Protein AF-0000000082253566 (afdb_homodimer)

Solvent-accessible surface area (backbone atoms only — not comparable to full-atom values): 13498 Å² total; per-residue (Å²): 119,92,60,68,83,44,75,91,50,53,71,40,55,53,52,18,52,54,47,48,27,50,37,39,49,51,15,46,35,42,50,44,59,52,21,56,75,76,33,52,68,61,26,49,54,52,49,58,48,54,74,78,43,64,52,80,48,28,66,61,36,39,54,55,36,37,68,71,40,75,68,37,26,52,50,31,52,50,30,50,51,43,22,44,47,35,65,74,71,52,55,54,62,68,56,20,52,52,46,32,53,48,47,47,52,52,48,51,51,49,53,51,49,54,49,49,58,61,51,51,60,48,54,59,55,67,76,98,118,94,60,69,84,44,75,94,48,52,72,40,53,53,53,19,52,53,48,50,27,49,36,40,47,52,16,47,35,42,51,44,59,53,20,56,74,77,32,53,69,61,27,50,54,52,51,57,48,52,72,78,43,65,51,80,48,30,65,60,36,39,54,55,36,38,67,71,40,73,69,37,27,53,51,32,51,49,30,52,51,43,23,45,47,36,64,73,71,50,55,52,64,68,57,19,51,52,47,32,54,49,48,47,52,52,49,50,50,48,54,51,48,53,50,48,58,62,50,49,59,49,54,59,56,64,78,98

Sequence (256 aa):
MYVPGFGEASPEAKAAKHLHDFFTYVAVRIVSAQLESYNPEAYMELREFLDTNSVSDGDKFCATLMRRSSRHMNLALRILEVRSAYCKNDFEWDNMKRLAFKNVDDSNTRLMREYVLETSHVETDSDKMYVPGFGEASPEAKAAKHLHDFFTYVAVRIVSAQLESYNPEAYMELREFLDTNSVSDGDKFCATLMRRSSRHMNLALRILEVRSAYCKNDFEWDNMKRLAFKNVDDSNTRLMREYVLETSHVETDSDK

Nearest PDB structures (foldseek):
  4gr2-assembly1_B  TM=9.876E-01  e=5.925E-15  Arabidopsis thaliana
  4gr2-assembly1_A  TM=9.943E-01  e=2.728E-14  Arabidopsis thaliana
  2z44-assembly1_A-2  TM=8.964E-01  e=2.724E-04  unclassified
  2pem-assembly1_B  TM=8.797E-01  e=3.445E-04  Picosynechococcus sp. PCC 7002
  2pej-assembly2_C  TM=9.183E-01  e=4.901E-04  Picosynechococcus sp. PCC 7002

Foldseek 3Di:
DDDPPPPPDDPVRVVVVQVLLVLLVVLLVVLLVVCVPVPVPLNVVSVVLCVVDPSSPVVVSLVVQLPPDVSSVVVSVSSVVSSVCCVPPPDDPVVVVVVVVVVVVVVVVVVVVVVCVVVVVVVVVVVD/DDDPPPPPDDPVRVVVVQVLLVLLVVLLVVLLVVCVPVPVPLNVVSVVLCVVDPSSPVVVSLVVQLPPDVSSVVVSVSSVVSSVCCVPPPDDPVVVVVVVVVVVVVVVVVVVVVVCVVVVVVVVVVVD

Secondary structure (DSSP, 8-state):
---TT-TTS-HHHHHHHHHHHHHHHHHHHHHHHHHHHH-HHHHHHHHHHHHHS-SSSHHHHHHHHHHH-HHHHHHHHHHHHHHHHIIIIIS-HHHHHHHHHHHHHHHHHHHHHHHHHHHHHHHHHHT-/---TT-TTS-HHHHHHHHHHHHHHHHHHHHHHHHHHHH-HHHHHHHHHHHHHS-SSSHHHHHHHHHHH-HHHHHHHHHHHHHHHHIIIIIS-HHHHHHHHHHHHHHHHHHHHHHHHHHHHHHHHHH--

Structure (mmCIF, N/CA/C/O backbone):
data_AF-0000000082253566-model_v1
#
loop_
_entity.id
_entity.type
_entity.pdbx_description
1 polymer 'Chaperonin-like RbcX'
#
loop_
_atom_site.group_PDB
_atom_site.id
_atom_site.type_symbol
_atom_site.label_atom_id
_atom_site.label_alt_id
_atom_site.label_comp_id
_atom_site.label_asym_id
_atom_site.label_entity_id
_atom_site.label_seq_id
_atom_site.pdbx_PDB_ins_code
_atom_site.Cartn_x
_atom_site.Cartn_y
_atom_site.Cartn_z
_atom_site.occupancy
_atom_site.B_iso_or_equiv
_atom_site.auth_seq_id
_atom_site.auth_comp_id
_atom_site.auth_asym_id
_atom_site.auth_atom_id
_atom_site.pdbx_PDB_model_num
ATOM 1 N N . MET A 1 1 ? 13.242 -13.727 4.891 1 45.88 1 MET A N 1
ATOM 2 C CA . MET A 1 1 ? 13.7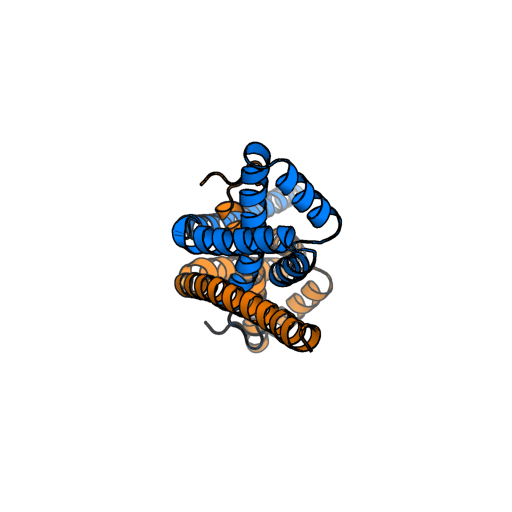66 -14.18 3.607 1 45.88 1 MET A CA 1
ATOM 3 C C . MET A 1 1 ? 14.195 -12.992 2.746 1 45.88 1 MET A C 1
ATOM 5 O O . MET A 1 1 ? 13.547 -11.945 2.758 1 45.88 1 MET A O 1
ATOM 9 N N . TYR A 1 2 ? 15.469 -13.039 2.354 1 52.5 2 TYR A N 1
ATOM 10 C CA . TYR A 1 2 ? 15.984 -12.039 1.419 1 52.5 2 TYR A CA 1
ATOM 11 C C . TYR A 1 2 ? 15.211 -12.078 0.106 1 52.5 2 TYR A C 1
ATOM 13 O O . TYR A 1 2 ? 14.992 -13.148 -0.466 1 52.5 2 TYR A O 1
ATOM 21 N N . VAL A 1 3 ? 14.453 -11.031 -0.34 1 62.59 3 VAL A N 1
ATOM 22 C CA . VAL A 1 3 ? 13.781 -10.953 -1.631 1 62.59 3 VAL A CA 1
ATOM 23 C C . VAL A 1 3 ? 14.633 -10.148 -2.613 1 62.59 3 VAL A C 1
ATOM 25 O O . VAL A 1 3 ? 14.93 -8.977 -2.375 1 62.59 3 VAL A O 1
ATOM 28 N N . PRO A 1 4 ? 15.18 -10.867 -3.668 1 59.5 4 PRO A N 1
ATOM 29 C CA . PRO A 1 4 ? 15.977 -10.133 -4.656 1 59.5 4 PRO A CA 1
ATOM 30 C C . PRO A 1 4 ? 15.195 -9 -5.32 1 59.5 4 PRO A C 1
ATOM 32 O O . PRO A 1 4 ? 13.992 -9.141 -5.578 1 59.5 4 PRO A O 1
ATOM 35 N N . GLY A 1 5 ? 15.867 -7.844 -5.703 1 56.78 5 GLY A N 1
ATOM 36 C CA . GLY A 1 5 ? 15.289 -6.781 -6.508 1 56.78 5 GLY A CA 1
ATOM 37 C C . GLY A 1 5 ? 14.773 -5.621 -5.68 1 56.78 5 GLY A C 1
ATOM 38 O O . GLY A 1 5 ? 14.242 -4.648 -6.223 1 56.78 5 GLY A O 1
ATOM 39 N N . PHE A 1 6 ? 14.562 -5.859 -4.48 1 66.19 6 PHE A N 1
ATOM 40 C CA . PHE A 1 6 ? 14.07 -4.727 -3.705 1 66.19 6 PHE A CA 1
ATOM 41 C C . PHE A 1 6 ? 15.203 -3.758 -3.383 1 66.19 6 PHE A C 1
ATOM 43 O O . PHE A 1 6 ? 15.023 -2.824 -2.598 1 66.19 6 PHE A O 1
ATOM 50 N N . GLY A 1 7 ? 16.125 -3.799 -4.371 1 60.81 7 GLY A N 1
ATOM 51 C CA . GLY A 1 7 ? 17.219 -2.883 -4.125 1 60.81 7 GLY A CA 1
ATOM 52 C C . GLY A 1 7 ? 17.688 -2.877 -2.678 1 60.81 7 GLY A C 1
ATOM 53 O O . GLY A 1 7 ? 17.766 -3.93 -2.043 1 60.81 7 GLY A O 1
ATOM 54 N N . GLU A 1 8 ? 17.797 -1.547 -2.139 1 70.44 8 GLU A N 1
ATOM 55 C CA . GLU A 1 8 ? 18.328 -1.361 -0.792 1 70.44 8 GLU A CA 1
ATOM 56 C C . GLU A 1 8 ? 17.219 -1.453 0.257 1 70.44 8 GLU A C 1
ATOM 58 O O . GLU A 1 8 ? 17.484 -1.788 1.414 1 70.44 8 GLU A O 1
ATOM 63 N N . ALA A 1 9 ? 15.898 -1.376 -0.079 1 86.06 9 ALA A N 1
ATOM 64 C CA . ALA A 1 9 ? 14.867 -1.357 0.955 1 86.06 9 ALA A CA 1
ATOM 65 C C . ALA A 1 9 ? 14.172 -2.709 1.054 1 86.06 9 ALA A C 1
ATOM 67 O O . ALA A 1 9 ? 13.914 -3.359 0.038 1 86.06 9 ALA A O 1
ATOM 68 N N . SER A 1 10 ? 13.992 -3.145 2.316 1 94.38 10 SER A N 1
ATOM 69 C CA . SER A 1 10 ? 13.258 -4.383 2.559 1 94.38 10 SER A CA 1
ATOM 70 C C . SER A 1 10 ? 11.82 -4.281 2.072 1 94.38 10 SER A C 1
ATOM 72 O O . SER A 1 10 ? 11.297 -3.178 1.894 1 94.38 10 SER A O 1
ATOM 74 N N . PRO A 1 11 ? 11.141 -5.43 1.765 1 96.44 11 PRO A N 1
ATOM 75 C CA . PRO A 1 11 ? 9.719 -5.387 1.42 1 96.44 11 PRO A CA 1
ATOM 76 C C . PRO A 1 11 ? 8.875 -4.676 2.477 1 96.44 11 PRO A C 1
ATOM 78 O O . PRO A 1 11 ? 7.945 -3.939 2.137 1 96.44 11 PRO A O 1
ATOM 81 N N . GLU A 1 12 ? 9.211 -4.836 3.729 1 97.88 12 GLU A N 1
ATOM 82 C CA . GLU A 1 12 ? 8.484 -4.172 4.812 1 97.88 12 GLU A CA 1
ATOM 83 C C . GLU A 1 12 ? 8.609 -2.654 4.703 1 97.88 12 GLU A C 1
ATOM 85 O O . GLU A 1 12 ? 7.629 -1.933 4.898 1 97.88 12 GLU A O 1
ATOM 90 N N . ALA A 1 13 ? 9.812 -2.221 4.395 1 97.12 13 ALA A N 1
ATOM 91 C CA . ALA A 1 13 ? 10.047 -0.785 4.254 1 97.12 13 ALA A CA 1
ATOM 92 C C . ALA A 1 13 ? 9.266 -0.214 3.074 1 97.12 13 ALA A C 1
ATOM 94 O O . ALA A 1 13 ? 8.703 0.88 3.164 1 97.12 13 ALA A O 1
ATOM 95 N N . LYS A 1 14 ? 9.25 -0.941 1.998 1 96.25 14 LYS A N 1
ATOM 96 C CA . LYS A 1 14 ? 8.492 -0.51 0.823 1 96.25 14 LYS A CA 1
ATOM 97 C C . LYS A 1 14 ? 7 -0.445 1.119 1 96.25 14 LYS A C 1
ATOM 99 O O . LYS A 1 14 ? 6.328 0.516 0.738 1 96.25 14 LYS A O 1
ATOM 104 N N . ALA A 1 15 ? 6.473 -1.481 1.758 1 97.81 15 ALA A N 1
ATOM 105 C CA . ALA A 1 15 ? 5.062 -1.504 2.146 1 97.81 15 ALA A CA 1
ATOM 106 C C . ALA A 1 15 ? 4.738 -0.351 3.092 1 97.81 15 ALA A C 1
ATOM 108 O O . ALA A 1 15 ? 3.707 0.308 2.943 1 97.81 15 ALA A O 1
ATOM 109 N N . ALA A 1 16 ? 5.633 -0.091 4.031 1 98.25 16 ALA A N 1
ATOM 110 C CA . ALA A 1 16 ? 5.422 0.99 4.992 1 98.25 16 ALA A CA 1
ATOM 111 C C . ALA A 1 16 ? 5.398 2.346 4.293 1 98.25 16 ALA A C 1
ATOM 113 O O . ALA A 1 16 ? 4.641 3.238 4.684 1 98.25 16 ALA A O 1
ATOM 114 N N . LYS A 1 17 ? 6.254 2.506 3.348 1 96.69 17 LYS A N 1
ATOM 115 C CA . LYS A 1 17 ? 6.266 3.752 2.588 1 96.69 17 LYS A CA 1
ATOM 116 C C . LYS A 1 17 ? 4.941 3.973 1.866 1 96.69 17 LYS A C 1
ATOM 118 O O . LYS A 1 17 ? 4.43 5.094 1.824 1 96.69 17 LYS A O 1
ATOM 123 N N . HIS A 1 18 ? 4.426 2.973 1.277 1 95.62 18 HIS A N 1
ATOM 124 C CA . HIS A 1 18 ? 3.115 3.074 0.645 1 95.62 18 HIS A CA 1
ATOM 125 C C . HIS A 1 18 ? 2.041 3.443 1.661 1 95.62 18 HIS A C 1
ATOM 127 O O . HIS A 1 18 ? 1.17 4.27 1.379 1 95.62 18 HIS A O 1
ATOM 133 N N . LEU A 1 19 ? 2.1 2.793 2.779 1 98.12 19 LEU A N 1
ATOM 134 C CA . LEU A 1 19 ? 1.11 3.074 3.814 1 98.12 19 LEU A CA 1
ATOM 135 C C . LEU A 1 19 ? 1.235 4.512 4.309 1 98.12 19 LEU A C 1
ATOM 137 O O . LEU A 1 19 ? 0.237 5.133 4.68 1 98.12 19 LEU A O 1
ATOM 141 N N . HIS A 1 20 ? 2.479 5.055 4.258 1 98.12 20 HIS A N 1
ATOM 142 C CA . HIS A 1 20 ? 2.686 6.445 4.648 1 98.12 20 HIS A CA 1
ATOM 143 C C . HIS A 1 20 ? 1.843 7.391 3.795 1 98.12 20 HIS A C 1
ATOM 145 O O . HIS A 1 20 ? 1.155 8.266 4.324 1 98.12 20 HIS A O 1
ATOM 151 N N . ASP A 1 21 ? 1.894 7.215 2.557 1 96.81 21 ASP A N 1
ATOM 152 C CA . ASP A 1 21 ? 1.088 8.023 1.648 1 96.81 21 ASP A CA 1
ATOM 153 C C . ASP A 1 21 ? -0.403 7.766 1.855 1 96.81 21 ASP A C 1
ATOM 155 O O . ASP A 1 21 ? -1.214 8.688 1.796 1 96.81 21 ASP A O 1
ATOM 159 N N . PHE A 1 22 ? -0.735 6.535 2.117 1 97.75 22 PHE A N 1
ATOM 160 C CA . PHE A 1 22 ? -2.119 6.152 2.373 1 97.75 22 PHE A CA 1
ATOM 161 C C . PHE A 1 22 ? -2.652 6.848 3.619 1 97.75 22 PHE A C 1
ATOM 163 O O . PHE A 1 22 ? -3.783 7.332 3.629 1 97.75 22 PHE A O 1
ATOM 170 N N . PHE A 1 23 ? -1.908 6.941 4.609 1 98.31 23 PHE A N 1
ATOM 171 C CA . PHE A 1 23 ? -2.35 7.57 5.848 1 98.31 23 PHE A CA 1
ATOM 172 C C . PHE A 1 23 ? -2.525 9.07 5.656 1 98.31 23 PHE A C 1
ATOM 174 O O . PHE A 1 23 ? -3.404 9.68 6.27 1 98.31 23 PHE A O 1
ATOM 181 N N . THR A 1 24 ? -1.673 9.695 4.832 1 98.06 24 THR A N 1
ATOM 182 C CA . THR A 1 24 ? -1.888 11.102 4.508 1 98.06 24 THR A CA 1
ATOM 183 C C . THR A 1 24 ? -3.232 11.297 3.812 1 98.06 24 THR A C 1
ATOM 185 O O . THR A 1 24 ? -3.98 12.219 4.145 1 98.06 24 THR A O 1
ATOM 188 N N . TYR A 1 25 ? -3.506 10.445 2.936 1 97.25 25 TYR A N 1
ATOM 189 C CA . TYR A 1 25 ? -4.773 10.484 2.213 1 97.25 25 TYR A CA 1
ATOM 190 C C . TYR A 1 25 ? -5.949 10.344 3.172 1 97.25 25 TYR A C 1
ATOM 192 O O . TYR A 1 25 ? -6.906 11.125 3.107 1 97.25 25 TYR A O 1
ATOM 200 N N . VAL A 1 26 ? -5.906 9.391 4.039 1 97.56 26 VAL A N 1
ATOM 201 C CA . VAL A 1 26 ? -6.961 9.156 5.02 1 97.56 26 VAL A CA 1
ATOM 202 C C . VAL A 1 26 ? -7.109 10.375 5.926 1 97.56 26 VAL A C 1
ATOM 204 O O . VAL A 1 26 ? -8.227 10.82 6.203 1 97.56 26 VAL A O 1
ATOM 207 N N . ALA A 1 27 ? -5.969 10.883 6.363 1 98.25 27 ALA A N 1
ATOM 208 C CA . ALA A 1 27 ? -5.988 12.047 7.25 1 98.25 27 ALA A CA 1
ATOM 209 C C . ALA A 1 27 ? -6.648 13.242 6.574 1 98.25 27 ALA A C 1
ATOM 211 O O . ALA A 1 27 ? -7.438 13.953 7.199 1 98.25 27 ALA A O 1
ATOM 212 N N . VAL A 1 28 ? -6.359 13.453 5.332 1 98.06 28 VAL A N 1
ATOM 213 C CA . VAL A 1 28 ? -6.961 14.547 4.578 1 98.06 28 VAL A CA 1
ATOM 214 C C . VAL A 1 28 ? -8.477 14.375 4.539 1 98.06 28 VAL A C 1
ATOM 216 O O . VAL A 1 28 ? -9.219 15.336 4.727 1 98.06 28 VAL A O 1
ATOM 219 N N . ARG A 1 29 ? -8.914 13.227 4.398 1 96.06 29 ARG A N 1
ATOM 220 C CA . ARG A 1 29 ? -10.344 12.953 4.344 1 96.06 29 ARG A CA 1
ATOM 221 C C . ARG A 1 29 ? -11 13.18 5.707 1 96.06 29 ARG A C 1
ATOM 223 O O . ARG A 1 29 ? -12.094 13.727 5.789 1 96.06 29 ARG A O 1
ATOM 230 N N . ILE A 1 30 ? -10.344 12.703 6.68 1 97.19 30 ILE A N 1
ATOM 231 C CA . ILE A 1 30 ? -10.859 12.875 8.031 1 97.19 30 ILE A CA 1
ATOM 232 C C . ILE A 1 30 ? -10.969 14.367 8.359 1 97.19 30 ILE A C 1
ATOM 234 O O . ILE A 1 30 ? -12.016 14.836 8.812 1 97.19 30 ILE A O 1
ATOM 238 N N . VAL A 1 31 ? -9.891 15.109 8.094 1 97.81 31 VAL A N 1
ATOM 239 C CA . VAL A 1 31 ? -9.852 16.531 8.391 1 97.81 31 VAL A CA 1
ATOM 240 C C . VAL A 1 31 ? -10.906 17.266 7.555 1 97.81 31 VAL A C 1
ATOM 242 O O . VAL A 1 31 ? -11.625 18.125 8.062 1 97.81 31 VAL A O 1
ATOM 245 N N . SER A 1 32 ? -11.016 16.875 6.273 1 97 32 SER A N 1
ATOM 246 C CA . SER A 1 32 ? -12.016 17.484 5.398 1 97 32 SER A CA 1
ATOM 247 C C . SER A 1 32 ? -13.43 17.281 5.941 1 97 32 SER A C 1
ATOM 249 O O . SER A 1 32 ? -14.227 18.219 5.965 1 97 32 SER A O 1
ATOM 251 N N . ALA A 1 33 ? -13.719 16.094 6.371 1 95.94 33 ALA A N 1
ATOM 252 C CA . ALA A 1 33 ? -15.039 15.781 6.914 1 95.94 33 ALA A CA 1
ATOM 253 C C . ALA A 1 33 ? -15.32 16.609 8.164 1 95.94 33 ALA A C 1
ATOM 255 O O . ALA A 1 33 ? -16.438 17.094 8.359 1 95.94 33 ALA A O 1
ATOM 256 N N . GLN A 1 34 ? -14.281 16.672 8.992 1 96.25 34 GLN A N 1
ATOM 257 C CA . GLN A 1 34 ? -14.43 17.453 10.211 1 96.25 34 GLN A CA 1
ATOM 258 C C . GLN A 1 34 ? -14.688 18.922 9.891 1 96.25 34 GLN A C 1
ATOM 260 O O . GLN A 1 34 ? -15.539 19.562 10.516 1 96.25 34 GLN A O 1
ATOM 265 N N . LEU A 1 35 ? -14.023 19.516 8.93 1 96.94 35 LEU A N 1
ATOM 266 C CA . LEU A 1 35 ? -14.109 20.922 8.57 1 96.94 35 LEU A CA 1
ATOM 267 C C . LEU A 1 35 ? -15.469 21.234 7.945 1 96.94 35 LEU A C 1
ATOM 269 O O . LEU A 1 35 ? -15.984 22.344 8.109 1 96.94 35 LEU A O 1
ATOM 273 N N . GLU A 1 36 ? -15.992 20.297 7.211 1 95 36 GLU A N 1
ATOM 274 C CA . GLU A 1 36 ? -17.266 20.516 6.547 1 95 36 GLU A CA 1
ATOM 275 C C . GLU A 1 36 ? -18.344 20.953 7.539 1 95 36 GLU A C 1
ATOM 277 O O . GLU A 1 36 ? -19.172 21.812 7.227 1 95 36 GLU A O 1
ATOM 282 N N . SER A 1 37 ? -18.312 20.438 8.672 1 93.81 37 SER A N 1
ATOM 283 C CA . SER A 1 37 ? -19.297 20.75 9.695 1 93.81 37 SER A CA 1
ATOM 284 C C . SER A 1 37 ? -18.828 21.891 10.594 1 93.81 37 SER A C 1
ATOM 286 O O . SER A 1 37 ? -19.609 22.797 10.922 1 93.81 37 SER A O 1
ATOM 288 N N . TYR A 1 38 ? -17.609 21.953 10.938 1 94.81 38 TYR A N 1
ATOM 289 C CA . TYR A 1 38 ? -17.125 22.797 12.023 1 94.81 38 TYR A CA 1
ATOM 290 C C . TYR A 1 38 ? -16.547 24.109 11.492 1 94.81 38 TYR A C 1
ATOM 292 O O . TYR A 1 38 ? -16.516 25.109 12.195 1 94.81 38 TYR A O 1
ATOM 300 N N . ASN A 1 39 ? -16.062 24.078 10.273 1 96.44 39 ASN A N 1
ATOM 301 C CA . ASN A 1 39 ? -15.398 25.234 9.672 1 96.44 39 ASN A CA 1
ATOM 302 C C . ASN A 1 39 ? -15.508 25.203 8.148 1 96.44 39 ASN A C 1
ATOM 304 O O . ASN A 1 39 ? -14.523 24.938 7.457 1 96.44 39 ASN A O 1
ATOM 308 N N . PRO A 1 40 ? -16.688 25.656 7.676 1 96.44 40 PRO A N 1
ATOM 309 C CA . PRO A 1 40 ? -16.953 25.562 6.234 1 96.44 40 PRO A CA 1
ATOM 310 C C . PRO A 1 40 ? -15.961 26.375 5.402 1 96.44 40 PRO A C 1
ATOM 312 O O . PRO A 1 40 ? -15.656 26 4.266 1 96.44 40 PRO A O 1
ATOM 315 N N . GLU A 1 41 ? -15.516 27.5 5.965 1 96.31 41 GLU A N 1
ATOM 316 C CA . GLU A 1 41 ? -14.531 28.297 5.238 1 96.31 41 GLU A CA 1
ATOM 317 C C . GLU A 1 41 ? -13.234 27.531 5.027 1 96.31 41 GLU A C 1
ATOM 319 O O . GLU A 1 41 ? -12.719 27.469 3.91 1 96.31 41 GLU A O 1
ATOM 324 N N . ALA A 1 42 ? -12.734 26.938 6.105 1 97.06 42 ALA A N 1
ATOM 325 C CA . ALA A 1 42 ? -11.516 26.125 6.02 1 97.06 42 ALA A CA 1
ATOM 326 C C . ALA A 1 42 ? -11.734 24.906 5.133 1 97.06 42 ALA A C 1
ATOM 328 O O . ALA A 1 42 ? -10.82 24.484 4.414 1 97.06 42 ALA A O 1
ATOM 329 N N . TYR A 1 43 ? -12.945 24.359 5.172 1 97.44 43 TYR A N 1
ATOM 330 C CA . TYR A 1 43 ? -13.312 23.234 4.316 1 97.44 43 TYR A CA 1
ATOM 331 C C . TYR A 1 43 ? -13.156 23.609 2.844 1 97.44 43 TYR A C 1
ATOM 333 O O . TYR A 1 43 ? -12.57 22.844 2.066 1 97.44 43 TYR A O 1
ATOM 341 N N . MET A 1 44 ? -13.625 24.75 2.5 1 97.5 44 MET A N 1
ATOM 342 C CA . MET A 1 44 ? -13.562 25.203 1.112 1 97.5 44 MET A CA 1
ATOM 343 C C . MET A 1 44 ? -12.125 25.453 0.683 1 97.5 44 MET A C 1
ATOM 345 O O . MET A 1 44 ? -11.742 25.141 -0.449 1 97.5 44 MET A O 1
ATOM 349 N N . GLU A 1 45 ? -11.328 26.016 1.572 1 97.44 45 GLU A N 1
ATOM 350 C CA . GLU A 1 45 ? -9.914 26.25 1.273 1 97.44 45 GLU A CA 1
ATOM 351 C C . GLU A 1 45 ? -9.18 24.953 1.007 1 97.44 45 GLU A C 1
ATOM 353 O O . GLU A 1 45 ? -8.375 24.859 0.074 1 97.44 45 GLU A O 1
ATOM 358 N N . LEU A 1 46 ? -9.461 23.984 1.828 1 97.81 46 LEU A N 1
ATOM 359 C CA . LEU A 1 46 ? -8.828 22.688 1.637 1 97.81 46 LEU A CA 1
ATOM 360 C C . LEU A 1 46 ? -9.289 22.047 0.335 1 97.81 46 LEU A C 1
ATOM 362 O O . LEU A 1 46 ? -8.484 21.484 -0.413 1 97.81 46 LEU A O 1
ATOM 366 N N . ARG A 1 47 ? -10.531 22.172 0.028 1 97.19 47 ARG A N 1
ATOM 367 C CA . ARG A 1 47 ? -11.094 21.609 -1.19 1 97.19 47 ARG A CA 1
ATOM 368 C C . ARG A 1 47 ? -10.477 22.25 -2.43 1 97.19 47 ARG A C 1
ATOM 370 O O . ARG A 1 47 ? -10.133 21.547 -3.389 1 97.19 47 ARG A O 1
ATOM 377 N N . GLU A 1 48 ? -10.383 23.516 -2.414 1 97.44 48 GLU A N 1
ATOM 378 C CA . GLU A 1 48 ? -9.773 24.234 -3.531 1 97.44 48 GLU A CA 1
ATOM 379 C C . GLU A 1 48 ? -8.32 23.797 -3.734 1 97.44 48 GLU A C 1
ATOM 381 O O . GLU A 1 48 ? -7.867 23.656 -4.871 1 97.44 48 GLU A O 1
ATOM 386 N N . PHE A 1 49 ? -7.652 23.625 -2.658 1 98.25 49 PHE A N 1
ATOM 387 C CA . PHE A 1 49 ? -6.266 23.188 -2.742 1 98.25 49 PHE A CA 1
ATOM 388 C C . PHE A 1 49 ? -6.18 21.781 -3.33 1 98.25 49 PHE A C 1
ATOM 390 O O . PHE A 1 49 ? -5.293 21.484 -4.137 1 98.25 49 PHE A O 1
ATOM 397 N N . LEU A 1 50 ? -7.066 20.922 -2.949 1 97.5 50 LEU A N 1
ATOM 398 C CA . LEU A 1 50 ? -7.102 19.531 -3.412 1 97.5 50 LEU A CA 1
ATOM 399 C C . LEU A 1 50 ? -7.41 19.469 -4.906 1 97.5 50 LEU A C 1
ATOM 401 O O . LEU A 1 50 ? -7.051 18.5 -5.574 1 97.5 50 LEU A O 1
ATOM 405 N N . ASP A 1 51 ? -8.039 20.438 -5.426 1 96.38 51 ASP A N 1
ATOM 406 C CA . ASP A 1 51 ? -8.406 20.5 -6.84 1 96.38 51 ASP A CA 1
ATOM 407 C C . ASP A 1 51 ? -7.164 20.672 -7.719 1 96.38 51 ASP A C 1
ATOM 409 O O . ASP A 1 51 ? -7.152 20.25 -8.875 1 96.38 51 ASP A O 1
ATOM 413 N N . THR A 1 52 ? -6.129 21.203 -7.203 1 95.88 52 THR A N 1
ATOM 414 C CA . THR A 1 52 ? -4.984 21.562 -8.039 1 95.88 52 THR A CA 1
ATOM 415 C C . THR A 1 52 ? -3.725 20.844 -7.559 1 95.88 52 THR A C 1
ATOM 417 O O . THR A 1 52 ? -2.654 21 -8.148 1 95.88 52 THR A O 1
ATOM 420 N N . ASN A 1 53 ? -3.857 20.156 -6.418 1 96.94 53 ASN A N 1
ATOM 421 C CA . ASN A 1 53 ? -2.709 19.453 -5.855 1 96.94 53 ASN A CA 1
ATOM 422 C C . ASN A 1 53 ? -3.059 18.016 -5.488 1 96.94 53 ASN A C 1
ATOM 424 O O . ASN A 1 53 ? -3.941 17.781 -4.664 1 96.94 53 ASN A O 1
ATOM 428 N N . SER A 1 54 ? -2.318 17.094 -6.012 1 95.94 54 SER A N 1
ATOM 429 C CA . SER A 1 54 ? -2.566 15.68 -5.75 1 95.94 54 SER A CA 1
ATOM 430 C C . SER A 1 54 ? -2.021 15.266 -4.391 1 95.94 54 SER A C 1
ATOM 432 O O . SER A 1 54 ? -0.938 15.695 -3.99 1 95.94 54 SER A O 1
ATOM 434 N N . VAL A 1 55 ? -2.742 14.32 -3.807 1 95.94 55 VAL A N 1
ATOM 435 C CA . VAL A 1 55 ? -2.32 13.82 -2.502 1 95.94 55 VAL A CA 1
ATOM 436 C C . VAL A 1 55 ? -1.484 12.555 -2.68 1 95.94 55 VAL A C 1
ATOM 438 O O . VAL A 1 55 ? -1.003 11.977 -1.701 1 95.94 55 VAL A O 1
ATOM 441 N N . SER A 1 56 ? -1.146 12.117 -3.859 1 94.31 56 SER A N 1
ATOM 442 C CA . SER A 1 56 ? -0.423 10.883 -4.148 1 94.31 56 SER A CA 1
ATOM 443 C C . SER A 1 56 ? 0.935 10.859 -3.453 1 94.31 56 SER A C 1
ATOM 445 O O . SER A 1 56 ? 1.408 9.805 -3.035 1 94.31 56 SER A O 1
ATOM 447 N N . ASP A 1 57 ? 1.558 11.969 -3.451 1 95.81 57 ASP A N 1
ATOM 448 C CA . ASP A 1 57 ? 2.734 12.203 -2.621 1 95.81 57 ASP A CA 1
ATOM 449 C C . ASP A 1 57 ? 2.385 13.031 -1.391 1 95.81 57 ASP A C 1
ATOM 451 O O . ASP A 1 57 ? 2.361 14.266 -1.454 1 95.81 57 ASP A O 1
ATOM 455 N N . GLY A 1 58 ? 2.17 12.289 -0.353 1 97.25 58 GLY A N 1
ATOM 456 C CA . GLY A 1 58 ? 1.615 12.914 0.838 1 97.25 58 GLY A CA 1
ATOM 457 C C . GLY A 1 58 ? 2.51 13.992 1.42 1 97.25 58 GLY A C 1
ATOM 458 O O . GLY A 1 58 ? 2.029 15.047 1.83 1 97.25 58 GLY A O 1
ATOM 459 N N . ASP A 1 59 ? 3.789 13.742 1.458 1 97.62 59 ASP A N 1
ATOM 460 C CA . ASP A 1 59 ? 4.707 14.719 2.045 1 97.62 59 ASP A CA 1
ATOM 461 C C . ASP A 1 59 ? 4.793 15.977 1.188 1 97.62 59 ASP A C 1
ATOM 463 O O . ASP A 1 59 ? 4.812 17.094 1.715 1 97.62 59 ASP A O 1
ATOM 467 N N . LYS A 1 60 ? 4.887 15.797 -0.12 1 97.56 60 LYS A N 1
ATOM 468 C CA . LYS A 1 60 ? 4.891 16.953 -1.015 1 97.56 60 LYS A CA 1
ATOM 469 C C . LYS A 1 60 ? 3.6 17.75 -0.881 1 97.56 60 LYS A C 1
ATOM 471 O O . LYS A 1 60 ? 3.623 18.984 -0.882 1 97.56 60 LYS A O 1
ATOM 476 N N . PHE A 1 61 ? 2.506 17.031 -0.845 1 98.44 61 PHE A N 1
ATOM 477 C CA . PHE A 1 61 ? 1.204 17.656 -0.665 1 98.44 61 PHE A CA 1
ATOM 478 C C . PHE A 1 61 ? 1.209 18.578 0.56 1 98.44 61 PHE A C 1
ATOM 480 O O . PHE A 1 61 ? 0.865 19.75 0.465 1 98.44 61 PHE A O 1
ATOM 487 N N . CYS A 1 62 ? 1.631 18.062 1.718 1 98.44 62 CYS A N 1
ATOM 488 C CA . CYS A 1 62 ? 1.624 18.812 2.969 1 98.44 62 CYS A CA 1
ATOM 489 C C . CYS A 1 62 ? 2.617 19.969 2.916 1 98.44 62 CYS A C 1
ATOM 491 O O . CYS A 1 62 ? 2.316 21.078 3.375 1 98.44 62 CYS A O 1
ATOM 493 N N . ALA A 1 63 ? 3.76 19.688 2.352 1 98.25 63 ALA A N 1
ATOM 494 C CA . ALA A 1 63 ? 4.773 20.719 2.24 1 98.25 63 ALA A CA 1
ATOM 495 C C . ALA A 1 63 ? 4.25 21.922 1.444 1 98.25 63 ALA A C 1
ATOM 497 O O . ALA A 1 63 ? 4.453 23.062 1.835 1 98.25 63 ALA A O 1
ATOM 498 N N . THR A 1 64 ? 3.613 21.641 0.335 1 98.25 64 THR A N 1
ATOM 499 C CA . THR A 1 64 ? 3.059 22.688 -0.509 1 98.25 64 THR A CA 1
ATOM 500 C C . THR A 1 64 ? 1.928 23.422 0.209 1 98.25 64 THR A C 1
ATOM 502 O O . THR A 1 64 ? 1.837 24.641 0.15 1 98.25 64 THR A O 1
ATOM 505 N N . LEU A 1 65 ? 1.098 22.641 0.903 1 98.56 65 LEU A N 1
ATOM 506 C CA . LEU A 1 65 ? -0.016 23.203 1.652 1 98.56 65 LEU A CA 1
ATOM 507 C C . LEU A 1 65 ? 0.484 24.188 2.711 1 98.56 65 LEU A C 1
ATOM 509 O O . LEU A 1 65 ? -0.053 25.297 2.848 1 98.56 65 LEU A O 1
ATOM 513 N N . MET A 1 66 ? 1.515 23.891 3.365 1 97.81 66 MET A N 1
ATOM 514 C CA . MET A 1 66 ? 2.064 24.688 4.457 1 97.81 66 MET A CA 1
ATOM 515 C C . MET A 1 66 ? 2.52 26.047 3.959 1 97.81 66 MET A C 1
ATOM 517 O O . MET A 1 66 ? 2.512 27.031 4.711 1 97.81 66 MET A O 1
ATOM 521 N N . ARG A 1 67 ? 2.869 26.141 2.768 1 96.75 67 ARG A N 1
ATOM 522 C CA . ARG A 1 67 ? 3.537 27.312 2.24 1 96.75 67 ARG A CA 1
ATOM 523 C C . ARG A 1 67 ? 2.545 28.234 1.529 1 96.75 67 ARG A C 1
ATOM 525 O O . ARG A 1 67 ? 2.895 29.344 1.129 1 96.75 67 ARG A O 1
ATOM 532 N N . ARG A 1 68 ? 1.357 27.812 1.402 1 96.69 68 ARG A N 1
ATOM 533 C CA . ARG A 1 68 ? 0.37 28.578 0.643 1 96.69 68 ARG A CA 1
ATOM 534 C C . ARG A 1 68 ? -0.069 29.828 1.407 1 96.69 68 ARG A C 1
ATOM 536 O O . ARG A 1 68 ? -0.235 30.891 0.819 1 96.69 68 ARG A O 1
ATOM 543 N N . SER A 1 69 ? -0.374 29.75 2.688 1 95.88 69 SER A N 1
ATOM 544 C CA . SER A 1 69 ? -0.753 30.828 3.598 1 95.88 69 SER A CA 1
ATOM 545 C C . SER A 1 69 ? -0.732 30.359 5.047 1 95.88 69 SER A C 1
ATOM 547 O O . SER A 1 69 ? -0.584 29.156 5.316 1 95.88 69 SER A O 1
ATOM 549 N N . SER A 1 70 ? -0.948 31.25 5.969 1 94.94 70 SER A N 1
ATOM 550 C CA . SER A 1 70 ? -0.958 30.891 7.383 1 94.94 70 SER A CA 1
ATOM 551 C C . SER A 1 70 ? -2.123 29.969 7.719 1 94.94 70 SER A C 1
ATOM 553 O O . SER A 1 70 ? -1.982 29.062 8.523 1 94.94 70 SER A O 1
ATOM 555 N N . ARG A 1 71 ? -3.213 30.172 7.129 1 95.69 71 ARG A N 1
ATOM 556 C CA . ARG A 1 71 ? -4.379 29.328 7.352 1 95.69 71 ARG A CA 1
ATOM 557 C C . ARG A 1 71 ? -4.141 27.922 6.812 1 95.69 71 ARG A C 1
ATOM 559 O O . ARG A 1 71 ? -4.512 26.938 7.453 1 95.69 71 ARG A O 1
ATOM 566 N N . HIS A 1 72 ? -3.508 27.891 5.672 1 97.62 72 HIS A N 1
ATOM 567 C CA . HIS A 1 72 ? -3.182 26.609 5.074 1 97.62 72 HIS A CA 1
ATOM 568 C C . HIS A 1 72 ? -2.137 25.859 5.902 1 97.62 72 HIS A C 1
ATOM 570 O O . HIS A 1 72 ? -2.164 24.625 5.98 1 97.62 72 HIS A O 1
ATOM 576 N N . MET A 1 73 ? -1.228 26.609 6.465 1 97.44 73 MET A N 1
ATOM 577 C CA . MET A 1 73 ? -0.249 26 7.359 1 97.44 73 MET A CA 1
ATOM 578 C C . MET A 1 73 ? -0.94 25.297 8.516 1 97.44 73 MET A C 1
ATOM 580 O O . MET A 1 73 ? -0.588 24.156 8.852 1 97.44 73 MET A O 1
ATOM 584 N N . ASN A 1 74 ? -1.92 25.891 9.062 1 97.12 74 ASN A N 1
ATOM 585 C CA . ASN A 1 74 ? -2.672 25.297 10.156 1 97.12 74 ASN A CA 1
ATOM 586 C C . ASN A 1 74 ? -3.402 24.031 9.703 1 97.12 74 ASN A C 1
ATOM 588 O O . ASN A 1 74 ? -3.506 23.062 10.461 1 97.12 74 ASN A O 1
A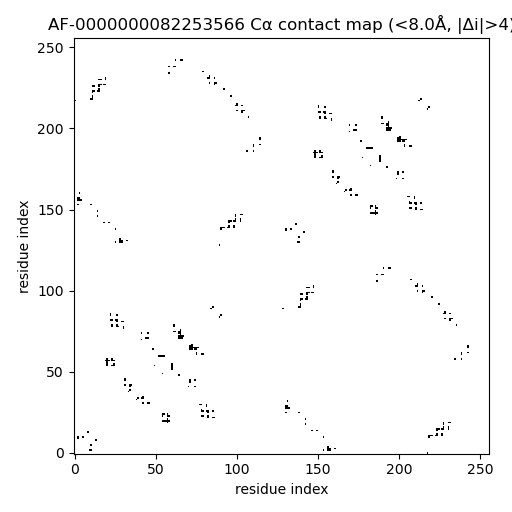TOM 592 N N . LEU A 1 75 ? -3.934 24.078 8.531 1 98.31 75 LEU A N 1
ATOM 593 C CA . LEU A 1 75 ? -4.582 22.891 7.969 1 98.31 75 LEU A CA 1
ATOM 594 C C . LEU A 1 75 ? -3.586 21.75 7.805 1 98.31 75 LEU A C 1
ATOM 596 O O . LEU A 1 75 ? -3.895 20.609 8.125 1 98.31 75 LEU A O 1
ATOM 600 N N . ALA A 1 76 ? -2.393 22.031 7.25 1 98.69 76 ALA A N 1
ATOM 601 C CA . ALA A 1 76 ? -1.351 21.031 7.082 1 98.69 76 ALA A CA 1
ATOM 602 C C . ALA A 1 76 ? -0.958 20.406 8.422 1 98.69 76 ALA A C 1
ATOM 604 O O . ALA A 1 76 ? -0.791 19.203 8.523 1 98.69 76 ALA A O 1
ATOM 605 N N . LEU A 1 77 ? -0.835 21.25 9.43 1 98.25 77 LEU A N 1
ATOM 606 C CA . LEU A 1 77 ? -0.472 20.766 10.758 1 98.25 77 LEU A CA 1
ATOM 607 C C . LEU A 1 77 ? -1.542 19.828 11.312 1 98.25 77 LEU A C 1
ATOM 609 O O . LEU A 1 77 ? -1.223 18.812 11.93 1 98.25 77 LEU A O 1
ATOM 613 N N . ARG A 1 78 ? -2.775 20.234 11.047 1 98.5 78 ARG A N 1
ATOM 614 C CA . ARG A 1 78 ? -3.871 19.375 11.484 1 98.5 78 ARG A CA 1
ATOM 615 C C . ARG A 1 78 ? -3.832 18.031 10.766 1 98.5 78 ARG A C 1
ATOM 617 O O . ARG A 1 78 ? -4.055 16.984 11.383 1 98.5 78 ARG A O 1
ATOM 624 N N . ILE A 1 79 ? -3.559 18 9.531 1 98.56 79 ILE A N 1
ATOM 625 C CA . ILE A 1 79 ? -3.461 16.766 8.75 1 98.56 79 ILE A CA 1
ATOM 626 C C . ILE A 1 79 ? -2.326 15.906 9.289 1 98.56 79 ILE A C 1
ATOM 628 O O . ILE A 1 79 ? -2.494 14.695 9.477 1 98.56 79 ILE A O 1
ATOM 632 N N . LEU A 1 80 ? -1.17 16.5 9.586 1 98.69 80 LEU A N 1
ATOM 633 C CA . LEU A 1 80 ? -0.032 15.766 10.125 1 98.69 80 LEU A CA 1
ATOM 634 C C . LEU A 1 80 ? -0.376 15.141 11.469 1 98.69 80 LEU A C 1
ATOM 636 O O . LEU A 1 80 ? -0.023 13.984 11.734 1 98.69 80 LEU A O 1
ATOM 640 N N . GLU A 1 81 ? -1.062 15.844 12.281 1 98.56 81 GLU A N 1
ATOM 641 C CA . GLU A 1 81 ? -1.471 15.352 13.594 1 98.56 81 GLU A 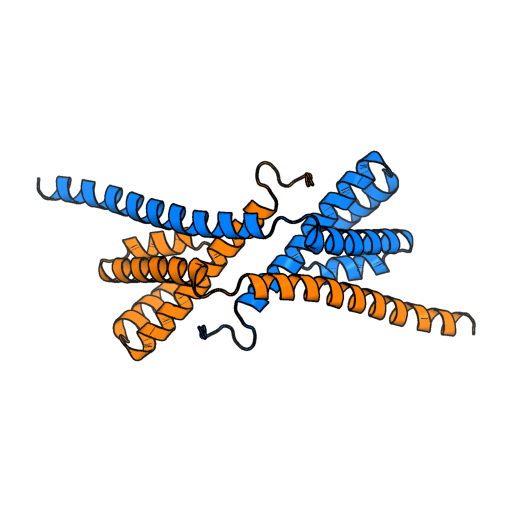CA 1
ATOM 642 C C . GLU A 1 81 ? -2.445 14.18 13.461 1 98.56 81 GLU A C 1
ATOM 644 O O . GLU A 1 81 ? -2.291 13.156 14.133 1 98.56 81 GLU A O 1
ATOM 649 N N . VAL A 1 82 ? -3.422 14.398 12.641 1 98.56 82 VAL A N 1
ATOM 650 C CA . VAL A 1 82 ? -4.445 13.375 12.461 1 98.56 82 VAL A CA 1
ATOM 651 C C . VAL A 1 82 ? -3.83 12.133 11.82 1 98.56 82 VAL A C 1
ATOM 653 O O . VAL A 1 82 ? -4.18 11.008 12.18 1 98.56 82 VAL A O 1
ATOM 656 N N . ARG A 1 83 ? -2.934 12.359 10.891 1 98.69 83 ARG A N 1
ATOM 657 C CA . ARG A 1 83 ? -2.223 11.25 10.258 1 98.69 83 ARG A CA 1
ATOM 658 C C . ARG A 1 83 ? -1.514 10.391 11.297 1 98.69 83 ARG A C 1
ATOM 660 O O . ARG A 1 83 ? -1.627 9.164 11.273 1 98.69 83 ARG A O 1
ATOM 667 N N . SER A 1 84 ? -0.78 11.023 12.156 1 98.56 84 SER A N 1
ATOM 668 C CA . SER A 1 84 ? -0.053 10.32 13.211 1 98.56 84 SER A CA 1
ATOM 669 C C . SER A 1 84 ? -1.009 9.602 14.156 1 98.56 84 SER A C 1
ATOM 671 O O . SER A 1 84 ? -0.809 8.43 14.484 1 98.56 84 SER A O 1
ATOM 673 N N . ALA A 1 85 ? -2.041 10.289 14.602 1 98.56 85 ALA A N 1
ATOM 674 C CA . ALA A 1 85 ? -3.006 9.719 15.531 1 98.56 85 ALA A CA 1
ATOM 675 C C . ALA A 1 85 ? -3.738 8.531 14.906 1 98.56 85 ALA A C 1
ATOM 677 O O . ALA A 1 85 ? -3.943 7.504 15.562 1 98.56 85 ALA A O 1
ATOM 678 N N . TYR A 1 86 ? -4.137 8.758 13.68 1 98.38 86 TYR A N 1
ATOM 679 C CA . TYR A 1 86 ? -4.867 7.684 13.016 1 98.38 86 TYR A CA 1
ATOM 680 C C . TYR A 1 86 ? -3.996 6.441 12.867 1 9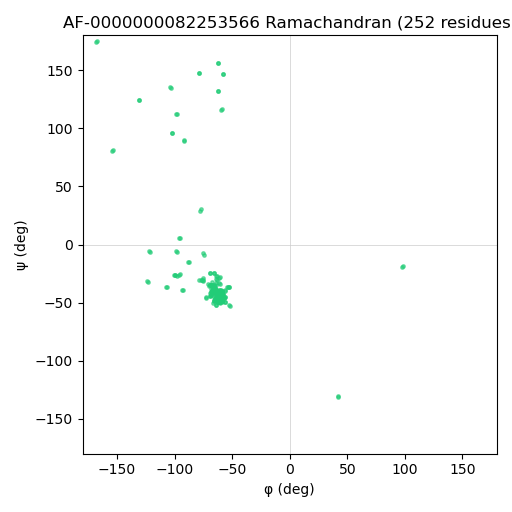8.38 86 TYR A C 1
ATOM 682 O O . TYR A 1 86 ? -4.422 5.332 13.203 1 98.38 86 TYR A O 1
ATOM 690 N N . CYS A 1 87 ? -2.791 6.637 12.352 1 98.62 87 CYS A N 1
ATOM 691 C CA . CYS A 1 87 ? -1.84 5.555 12.133 1 98.62 87 CYS A CA 1
ATOM 692 C C . CYS A 1 87 ? -1.56 4.801 13.422 1 98.62 87 CYS A C 1
ATOM 694 O O . CYS A 1 87 ? -1.534 3.568 13.438 1 98.62 87 CYS A O 1
ATOM 696 N N . LYS A 1 88 ? -1.439 5.453 14.539 1 98.62 88 LYS A N 1
ATOM 697 C CA . LYS A 1 88 ? -0.921 4.871 15.773 1 98.62 88 LYS A CA 1
ATOM 698 C C . LYS A 1 88 ? -2.057 4.383 16.672 1 98.62 88 LYS A C 1
ATOM 700 O O . LYS A 1 88 ? -1.891 3.42 17.422 1 98.62 88 LYS A O 1
ATOM 705 N N . ASN A 1 89 ? -3.217 4.996 16.5 1 98.19 89 ASN A N 1
ATOM 706 C CA . ASN A 1 89 ? -4.223 4.734 17.516 1 98.19 89 ASN A CA 1
ATOM 707 C C . ASN A 1 89 ? -5.512 4.18 16.906 1 98.19 89 ASN A C 1
ATOM 709 O O . ASN A 1 89 ? -6.242 3.436 17.562 1 98.19 89 ASN A O 1
ATOM 713 N N . ASP A 1 90 ? -5.828 4.578 15.719 1 97.56 90 ASP A N 1
ATOM 714 C CA . ASP A 1 90 ? -7.164 4.281 15.211 1 97.56 90 ASP A CA 1
ATOM 715 C C . ASP A 1 90 ? -7.117 3.186 14.148 1 97.56 90 ASP A C 1
ATOM 717 O O . ASP A 1 90 ? -8.062 2.406 14.008 1 97.56 90 ASP A O 1
ATOM 721 N N . PHE A 1 91 ? -6.094 3.168 13.312 1 98.12 91 PHE A N 1
ATOM 722 C CA . PHE A 1 91 ? -5.977 2.164 12.258 1 98.12 91 PHE A CA 1
ATOM 723 C C . PHE A 1 91 ? -5.875 0.766 12.859 1 98.12 91 PHE A C 1
ATOM 725 O O . PHE A 1 91 ? -5.074 0.529 13.766 1 98.12 91 PHE A O 1
ATOM 732 N N . GLU A 1 92 ? -6.652 -0.114 12.344 1 98.31 92 GLU A N 1
ATOM 733 C CA . GLU A 1 92 ? -6.688 -1.472 12.883 1 98.31 92 GLU A CA 1
ATOM 734 C C . GLU A 1 92 ? -5.707 -2.381 12.148 1 98.31 92 GLU A C 1
ATOM 736 O O . GLU A 1 92 ? -6.105 -3.164 11.281 1 98.31 92 GLU A O 1
ATOM 741 N N . TRP A 1 93 ? -4.512 -2.449 12.609 1 98.69 93 TRP A N 1
ATOM 742 C CA . TRP A 1 93 ? -3.396 -3.156 11.992 1 98.69 93 TRP A CA 1
ATOM 743 C C . TRP A 1 93 ? -3.662 -4.656 11.945 1 98.69 93 TRP A C 1
ATOM 745 O O . TRP A 1 93 ? -3.389 -5.312 10.93 1 98.69 93 TRP A O 1
ATOM 755 N N . ASP A 1 94 ? -4.164 -5.133 13.008 1 98.38 94 ASP A N 1
ATOM 756 C CA . ASP A 1 94 ? -4.453 -6.562 13.047 1 98.38 94 ASP A CA 1
ATOM 757 C C . ASP A 1 94 ? -5.539 -6.93 12.031 1 98.38 94 ASP A C 1
ATOM 759 O O . ASP A 1 94 ? -5.508 -8.008 11.438 1 98.38 94 ASP A O 1
ATOM 763 N N . ASN A 1 95 ? -6.469 -6.059 11.922 1 98.38 95 ASN A N 1
ATOM 764 C CA . ASN A 1 95 ? -7.512 -6.309 10.93 1 98.38 95 ASN A CA 1
ATOM 765 C C . ASN A 1 95 ? -6.961 -6.262 9.508 1 98.38 95 ASN A C 1
ATOM 767 O O . ASN A 1 95 ? -7.352 -7.066 8.656 1 98.38 95 ASN A O 1
ATOM 771 N N . MET A 1 96 ? -6.098 -5.371 9.172 1 98.62 96 MET A N 1
ATOM 772 C CA . MET A 1 96 ? -5.461 -5.32 7.863 1 98.62 96 MET A CA 1
ATOM 773 C C . MET A 1 96 ? -4.719 -6.621 7.566 1 98.62 96 MET A C 1
ATOM 775 O O . MET A 1 96 ? -4.836 -7.172 6.469 1 98.62 96 MET A O 1
ATOM 779 N N . LYS A 1 97 ? -3.959 -7.07 8.562 1 98.81 97 LYS A N 1
ATOM 780 C CA . LYS A 1 97 ? -3.227 -8.328 8.422 1 98.81 97 LYS A CA 1
ATOM 781 C C . LYS A 1 97 ? -4.176 -9.484 8.141 1 98.81 97 LYS A C 1
ATOM 783 O O . LYS A 1 97 ? -3.947 -10.273 7.219 1 98.81 97 LYS A O 1
ATOM 788 N N . ARG A 1 98 ? -5.176 -9.555 8.922 1 98.69 98 ARG A N 1
ATOM 789 C CA . ARG A 1 98 ? -6.18 -10.602 8.742 1 98.69 98 ARG A CA 1
ATOM 790 C C . ARG A 1 98 ? -6.773 -10.547 7.336 1 98.69 98 ARG A C 1
ATOM 792 O O . ARG A 1 98 ? -6.93 -11.586 6.688 1 98.69 98 ARG A O 1
ATOM 799 N N . LEU A 1 99 ? -7.117 -9.391 6.914 1 98.62 99 LEU A N 1
ATOM 800 C CA . LEU A 1 99 ? -7.711 -9.219 5.594 1 98.62 99 LEU A CA 1
ATOM 801 C C . LEU A 1 99 ? -6.711 -9.57 4.496 1 98.62 99 LEU A C 1
ATOM 803 O O . LEU A 1 99 ? -7.086 -10.133 3.463 1 98.62 99 LEU A O 1
ATOM 807 N N . ALA A 1 100 ? -5.449 -9.266 4.695 1 98.75 100 ALA A N 1
ATOM 808 C CA . ALA A 1 100 ? -4.418 -9.641 3.73 1 98.75 100 ALA A CA 1
ATOM 809 C C . ALA A 1 100 ? -4.32 -11.156 3.596 1 98.75 100 ALA A C 1
ATOM 811 O O . ALA A 1 100 ? -4.223 -11.68 2.484 1 98.75 100 ALA A O 1
ATOM 812 N N . PHE A 1 101 ? -4.367 -11.852 4.723 1 98.81 101 PHE A N 1
ATOM 813 C CA . PHE A 1 101 ? -4.359 -13.305 4.723 1 98.81 101 PHE A CA 1
ATOM 814 C C . PHE A 1 101 ? -5.562 -13.852 3.967 1 98.81 101 PHE A C 1
ATOM 816 O O . PHE A 1 101 ? -5.418 -14.734 3.113 1 98.81 101 PHE A O 1
ATOM 823 N N . LYS A 1 102 ? -6.656 -13.352 4.32 1 98.62 102 LYS A N 1
ATOM 824 C CA . LYS A 1 102 ? -7.891 -13.773 3.66 1 98.62 102 LYS A CA 1
ATOM 825 C C . LYS A 1 102 ? -7.82 -13.523 2.154 1 98.62 102 LYS A C 1
ATOM 827 O O . LYS A 1 102 ? -8.273 -14.359 1.363 1 98.62 102 LYS A O 1
ATOM 832 N N . ASN A 1 103 ? -7.32 -12.352 1.773 1 98.38 103 ASN A N 1
ATOM 833 C CA . ASN A 1 103 ? -7.242 -11.992 0.362 1 98.38 103 ASN A CA 1
ATOM 834 C C . ASN A 1 103 ? -6.395 -12.984 -0.428 1 98.38 103 ASN A C 1
ATOM 836 O O . ASN A 1 103 ? -6.766 -13.375 -1.537 1 98.38 103 ASN A O 1
ATOM 840 N N . VAL A 1 104 ? -5.242 -13.344 0.136 1 98.31 104 VAL A N 1
ATOM 841 C CA . VAL A 1 104 ? -4.391 -14.273 -0.599 1 98.31 104 VAL A CA 1
ATOM 842 C C . VAL A 1 104 ? -5.082 -15.633 -0.701 1 98.31 104 VAL A C 1
ATOM 844 O O . VAL A 1 104 ? -5.07 -16.266 -1.761 1 98.31 104 VAL A O 1
ATOM 847 N N . ASP A 1 105 ? -5.746 -16.078 0.348 1 98.19 105 ASP A N 1
ATOM 848 C CA . ASP A 1 105 ? -6.473 -17.344 0.334 1 98.19 105 ASP A CA 1
ATOM 849 C C . ASP A 1 105 ? -7.621 -17.297 -0.671 1 98.19 105 ASP A C 1
ATOM 851 O O . ASP A 1 105 ? -7.758 -18.203 -1.501 1 98.19 105 ASP A O 1
ATOM 855 N N . ASP A 1 106 ? -8.43 -16.281 -0.559 1 98.38 106 ASP A N 1
ATOM 856 C CA . ASP A 1 106 ? -9.594 -16.156 -1.436 1 98.38 106 ASP A CA 1
ATOM 857 C C . ASP A 1 106 ? -9.164 -16.062 -2.9 1 98.38 106 ASP A C 1
ATOM 859 O O . ASP A 1 106 ? -9.781 -16.688 -3.771 1 98.38 106 ASP A O 1
ATOM 863 N N . SER A 1 107 ? -8.195 -15.273 -3.141 1 98.25 107 SER A N 1
ATOM 864 C CA . SER A 1 107 ? -7.719 -15.078 -4.508 1 98.25 107 SER A CA 1
ATOM 865 C C . SER A 1 107 ? -7.168 -16.375 -5.086 1 98.25 107 SER A C 1
ATOM 867 O O . SER A 1 107 ? -7.473 -16.734 -6.227 1 98.25 107 SER A O 1
ATOM 869 N N . ASN A 1 108 ? -6.332 -17.062 -4.27 1 97.75 108 ASN A N 1
ATOM 870 C CA . ASN A 1 108 ? -5.801 -18.344 -4.723 1 97.75 108 ASN A CA 1
ATOM 871 C C . ASN A 1 108 ? -6.918 -19.312 -5.082 1 97.75 108 ASN A C 1
ATOM 873 O O . ASN A 1 108 ? -6.871 -19.969 -6.133 1 97.75 108 ASN A O 1
ATOM 877 N N . THR A 1 109 ? -7.902 -19.406 -4.27 1 97.88 109 THR A N 1
ATOM 878 C CA . THR A 1 109 ? -9.039 -20.297 -4.496 1 97.88 109 THR A CA 1
ATOM 879 C C . THR A 1 109 ? -9.812 -19.891 -5.742 1 97.88 109 THR A C 1
ATOM 881 O O . THR A 1 109 ? -10.141 -20.719 -6.586 1 97.88 109 THR A O 1
ATOM 884 N N . ARG A 1 110 ? -10.062 -18.641 -5.867 1 98 110 ARG A N 1
ATOM 885 C CA . ARG A 1 110 ? -10.844 -18.141 -6.988 1 98 110 ARG A CA 1
ATOM 886 C C . ARG A 1 110 ? -10.117 -18.375 -8.312 1 98 110 ARG A C 1
ATOM 888 O O . ARG A 1 110 ? -10.719 -18.859 -9.273 1 98 110 ARG A O 1
ATOM 895 N N . LEU A 1 111 ? -8.859 -18.047 -8.391 1 97.75 111 LEU A N 1
ATOM 896 C CA . LEU A 1 111 ? -8.078 -18.188 -9.609 1 97.75 111 LEU A CA 1
ATOM 897 C C . LEU A 1 111 ? -8.023 -19.656 -10.047 1 97.75 111 LEU A C 1
ATOM 899 O O . LEU A 1 111 ? -8.203 -19.953 -11.227 1 97.75 111 LEU A O 1
ATOM 903 N N . MET A 1 112 ? -7.789 -20.469 -9.031 1 95.12 112 MET A N 1
ATOM 904 C CA . MET A 1 112 ? -7.723 -21.891 -9.352 1 95.12 112 MET A CA 1
ATOM 905 C C . MET A 1 112 ? -9.086 -22.422 -9.781 1 95.12 112 MET A C 1
ATOM 907 O O . MET A 1 112 ? -9.188 -23.203 -10.734 1 95.12 112 MET A O 1
ATOM 911 N N . ARG A 1 113 ? -10.125 -22.016 -9.117 1 96.12 113 ARG A N 1
ATOM 912 C CA . ARG A 1 113 ? -11.477 -22.422 -9.469 1 96.12 113 ARG A CA 1
ATOM 913 C C . ARG A 1 113 ? -11.844 -21.984 -10.875 1 96.12 113 ARG A C 1
ATOM 915 O O . ARG A 1 113 ? -12.359 -22.766 -11.672 1 96.12 113 ARG A O 1
ATOM 922 N N . GLU A 1 114 ? -11.586 -20.797 -11.219 1 96.19 114 GLU A N 1
ATOM 923 C CA . GLU A 1 114 ? -11.883 -20.25 -12.547 1 96.19 114 GLU A CA 1
ATOM 924 C C . GLU A 1 114 ? -11.102 -20.984 -13.625 1 96.19 114 GLU A C 1
ATOM 926 O O . GLU A 1 114 ? -11.641 -21.312 -14.688 1 96.19 114 GLU A O 1
ATOM 931 N N . TYR A 1 115 ? -9.922 -21.266 -13.336 1 95.31 115 TYR A N 1
ATOM 932 C CA . TYR A 1 115 ? -9.094 -21.984 -14.297 1 95.31 115 TYR A CA 1
ATOM 933 C C . TYR A 1 115 ? -9.648 -23.375 -14.555 1 95.31 115 TYR A C 1
ATOM 935 O O . TYR A 1 115 ? -9.789 -23.797 -15.711 1 95.31 115 TYR A O 1
ATOM 943 N N . VAL A 1 116 ? -9.977 -24.125 -13.508 1 92.81 116 VAL A N 1
ATOM 944 C CA . VAL A 1 116 ? -10.477 -25.484 -13.602 1 92.81 116 VAL A CA 1
ATOM 945 C C . VAL A 1 116 ? -11.812 -25.5 -14.344 1 92.81 116 VAL A C 1
ATOM 947 O O . VAL A 1 116 ? -12.047 -26.359 -15.195 1 92.81 116 VAL A O 1
ATOM 950 N N . LEU A 1 117 ? -12.602 -24.516 -14.062 1 93.19 117 LEU A N 1
ATOM 951 C CA . LEU A 1 117 ? -13.906 -24.438 -14.711 1 93.19 117 LEU A CA 1
ATOM 952 C C . LEU A 1 117 ? -13.75 -24.188 -16.203 1 93.19 117 LEU A C 1
ATOM 954 O O . LEU A 1 117 ? -14.523 -24.703 -17.016 1 93.19 117 LEU A O 1
ATOM 958 N N . GLU A 1 118 ? -12.805 -23.469 -16.594 1 91.69 118 GLU A N 1
ATOM 959 C CA . GLU A 1 118 ? -12.555 -23.141 -18 1 91.69 118 GLU A CA 1
ATOM 960 C C . GLU A 1 118 ? -11.945 -24.312 -18.75 1 91.69 118 GLU A C 1
ATOM 962 O O . GLU A 1 118 ? -12.156 -24.453 -19.953 1 91.69 118 GLU A O 1
ATOM 967 N N . THR A 1 119 ? -11.195 -25.094 -18.062 1 87.88 119 THR A N 1
ATOM 968 C CA . THR A 1 119 ? -10.445 -26.141 -18.75 1 87.88 119 THR A CA 1
ATOM 969 C C . THR A 1 119 ? -11.156 -27.484 -18.625 1 87.88 119 THR A C 1
ATOM 971 O O . THR A 1 119 ? -10.859 -28.422 -19.375 1 87.88 119 THR A O 1
ATOM 974 N N . SER A 1 120 ? -11.961 -27.703 -17.578 1 82.56 120 SER A N 1
ATOM 975 C CA . SER A 1 120 ? -12.75 -28.922 -17.484 1 82.56 120 SER A CA 1
ATOM 976 C C . SER A 1 120 ? -13.805 -28.984 -18.578 1 82.56 120 SER A C 1
ATOM 978 O O . SER A 1 120 ? -14.133 -30.062 -19.078 1 82.56 120 SER A O 1
ATOM 980 N N . HIS A 1 121 ? -14.555 -27.984 -18.828 1 65.25 121 HIS A N 1
ATOM 981 C CA . HIS A 1 121 ? -15.539 -28.031 -19.906 1 65.25 121 HIS A CA 1
ATOM 982 C C . HIS A 1 121 ? -14.867 -28.234 -21.25 1 65.25 121 HIS A C 1
ATOM 984 O O . HIS A 1 121 ? -15.477 -28.781 -22.188 1 65.25 121 HIS A O 1
ATOM 990 N N . VAL A 1 122 ? -13.703 -27.812 -21.422 1 56.88 122 VAL A N 1
ATOM 991 C CA . VAL A 1 122 ? -12.992 -28.016 -22.688 1 56.88 122 VAL A CA 1
ATOM 992 C C . VAL A 1 122 ? -12.656 -29.484 -22.844 1 56.88 122 VAL A C 1
ATOM 994 O O . VAL A 1 122 ? -12.758 -30.047 -23.953 1 56.88 122 VAL A O 1
ATOM 997 N N . GLU A 1 123 ? -12.227 -30.188 -21.859 1 55.59 123 GLU A N 1
ATOM 998 C CA . GLU A 1 123 ? -11.914 -31.594 -22 1 55.59 123 GLU A CA 1
ATOM 999 C C . GLU A 1 123 ? -13.164 -32.438 -22.25 1 55.59 123 GLU A C 1
ATOM 1001 O O . GLU A 1 123 ? -13.109 -33.438 -22.938 1 55.59 123 GLU A O 1
ATOM 1006 N N . THR A 1 124 ? -14.258 -32.031 -21.703 1 54.78 124 THR A N 1
ATOM 1007 C CA . THR A 1 124 ? -15.43 -32.844 -22.016 1 54.78 124 THR A CA 1
ATOM 1008 C C . THR A 1 124 ? -15.844 -32.656 -23.469 1 54.78 124 THR A C 1
ATOM 1010 O O . THR A 1 124 ? -16.312 -33.594 -24.109 1 54.78 124 THR A O 1
ATOM 1013 N N . ASP A 1 125 ? -15.648 -31.5 -23.922 1 51.84 125 ASP A N 1
ATOM 1014 C CA . ASP A 1 125 ? -16.109 -31.344 -25.297 1 51.84 125 ASP A CA 1
ATOM 1015 C C . ASP A 1 125 ? -15.109 -31.938 -26.281 1 51.84 125 ASP A C 1
ATOM 1017 O O . ASP A 1 125 ? -15.469 -32.281 -27.406 1 51.84 125 ASP A O 1
ATOM 1021 N N . SER A 1 126 ? -13.875 -31.938 -25.984 1 50.97 126 SER A N 1
ATOM 1022 C CA . SER A 1 126 ? -12.938 -32.469 -26.984 1 50.97 126 SER A CA 1
ATOM 1023 C C . SER A 1 126 ? -12.984 -34 -27.031 1 50.97 126 SER A C 1
ATOM 1025 O O . SER A 1 126 ? -12.375 -34.594 -27.922 1 50.97 126 SER A O 1
ATOM 1027 N N . ASP A 1 127 ? -13.289 -34.719 -26.031 1 48.47 127 ASP A N 1
ATOM 1028 C CA . ASP A 1 127 ? -13.398 -36.156 -26.094 1 48.47 127 ASP A CA 1
ATOM 1029 C C . ASP A 1 127 ? -14.688 -36.594 -26.781 1 48.47 127 ASP A C 1
ATOM 1031 O O . ASP A 1 127 ? -14.945 -37.781 -26.953 1 48.47 127 ASP A O 1
ATOM 1035 N N . LYS A 1 128 ? -15.602 -35.562 -27.078 1 46.78 128 LYS A N 1
ATOM 1036 C CA . LYS A 1 128 ? -16.641 -36.062 -27.984 1 46.78 128 LYS A CA 1
ATOM 1037 C C . LYS A 1 128 ? -16.188 -35.906 -29.438 1 46.78 128 LYS A C 1
ATOM 1039 O O . LYS A 1 128 ? -15.5 -34.969 -29.797 1 46.78 128 LYS A O 1
ATOM 1044 N N . MET B 1 1 ? -12.539 4.395 13.992 1 45.62 1 MET B N 1
ATOM 1045 C CA . MET B 1 1 ? -13.109 5.656 13.539 1 45.62 1 MET B CA 1
ATOM 1046 C C . MET B 1 1 ? -13.594 5.551 12.094 1 45.62 1 MET B C 1
ATOM 1048 O O . MET B 1 1 ? -12.969 4.883 11.273 1 45.62 1 MET B O 1
ATOM 1052 N N . TYR B 1 2 ? -14.883 5.84 11.914 1 52.53 2 TYR B N 1
ATOM 1053 C CA . TYR B 1 2 ? -15.453 5.91 10.57 1 52.53 2 TYR B CA 1
ATOM 1054 C C . TYR B 1 2 ? -14.734 6.969 9.734 1 52.53 2 TYR B C 1
ATOM 1056 O O . TYR B 1 2 ? -14.539 8.094 10.195 1 52.53 2 TYR B O 1
ATOM 1064 N N . VAL B 1 3 ? -14.016 6.684 8.60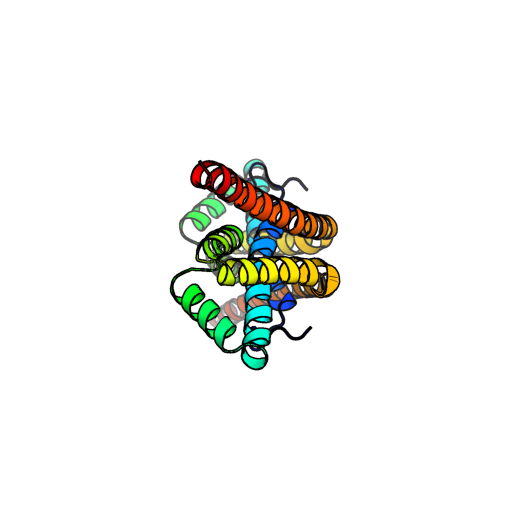9 1 62.41 3 VAL B N 1
ATOM 1065 C CA . VAL B 1 3 ? -13.391 7.648 7.711 1 62.41 3 VAL B CA 1
ATOM 1066 C C . VAL B 1 3 ? -14.289 7.871 6.496 1 62.41 3 VAL B C 1
ATOM 1068 O O . VAL B 1 3 ? -14.578 6.934 5.75 1 62.41 3 VAL B O 1
ATOM 1071 N N . PRO B 1 4 ? -14.867 9.125 6.387 1 59.22 4 PRO B N 1
ATOM 1072 C CA . PRO B 1 4 ? -15.711 9.391 5.219 1 59.22 4 PRO B CA 1
ATOM 1073 C C . PRO B 1 4 ? -14.969 9.195 3.898 1 59.22 4 PRO B C 1
ATOM 1075 O O . PRO B 1 4 ? -13.781 9.516 3.801 1 59.22 4 PRO B O 1
ATOM 1078 N N . GLY B 1 5 ? -15.664 8.734 2.797 1 56.84 5 GLY B N 1
ATOM 1079 C CA . GLY B 1 5 ? -15.125 8.68 1.447 1 56.84 5 GLY B CA 1
ATOM 1080 C C . GLY B 1 5 ? -14.602 7.305 1.067 1 56.84 5 GLY B C 1
ATOM 1081 O O . GLY B 1 5 ? -14.117 7.109 -0.047 1 56.84 5 GLY B O 1
ATOM 1082 N N . PHE B 1 6 ? -14.367 6.539 2.018 1 66.62 6 PHE B N 1
ATOM 1083 C CA . PHE B 1 6 ? -13.867 5.223 1.631 1 66.62 6 PHE B CA 1
ATOM 1084 C C . PHE B 1 6 ? -15 4.34 1.134 1 66.62 6 PHE B C 1
ATOM 1086 O O . PHE B 1 6 ? -14.812 3.139 0.918 1 66.62 6 PHE B O 1
ATOM 1093 N N . GLY B 1 7 ? -15.953 5.098 0.593 1 61.16 7 GLY B N 1
ATOM 1094 C CA . GLY B 1 7 ? -17.062 4.301 0.099 1 61.16 7 GLY B CA 1
ATOM 1095 C C . GLY B 1 7 ? -17.453 3.18 1.041 1 61.16 7 GLY B C 1
ATOM 1096 O O . GLY B 1 7 ? -17.5 3.369 2.258 1 61.16 7 GLY B O 1
ATOM 1097 N N . GLU B 1 8 ? -17.578 1.907 0.388 1 71.44 8 GLU B N 1
ATOM 1098 C CA . GLU B 1 8 ? -18.062 0.75 1.141 1 71.44 8 GLU B CA 1
ATOM 1099 C C . GLU B 1 8 ? -16.906 0.029 1.828 1 71.44 8 GLU B C 1
ATOM 1101 O O . GLU B 1 8 ? -17.094 -0.64 2.846 1 71.44 8 GLU B O 1
ATOM 1106 N N . ALA B 1 9 ? -15.609 0.265 1.491 1 86.56 9 ALA B N 1
ATOM 1107 C CA . ALA B 1 9 ? -14.523 -0.514 2.084 1 86.56 9 ALA B CA 1
ATOM 1108 C C . ALA B 1 9 ? -13.797 0.288 3.158 1 86.56 9 ALA B C 1
ATOM 1110 O O . ALA B 1 9 ? -13.578 1.491 3 1 86.56 9 ALA B O 1
ATOM 1111 N N . SER B 1 10 ? -13.562 -0.394 4.293 1 94.44 10 SER B N 1
ATOM 1112 C CA . SER B 1 10 ? -12.797 0.23 5.371 1 94.44 10 SER B CA 1
ATOM 1113 C C . SER B 1 10 ? -11.383 0.564 4.922 1 94.44 10 SER B C 1
ATOM 1115 O O . SER B 1 10 ? -10.891 0.007 3.939 1 94.44 10 SER B O 1
ATOM 1117 N N . PRO B 1 11 ? -10.711 1.549 5.57 1 96.5 11 PRO B N 1
ATOM 1118 C CA . PRO B 1 11 ? -9.305 1.814 5.262 1 96.5 11 PRO B CA 1
ATOM 1119 C C . PRO B 1 11 ? -8.43 0.564 5.355 1 96.5 11 PRO B C 1
ATOM 1121 O O . PRO B 1 11 ? -7.531 0.37 4.535 1 96.5 11 PRO B O 1
ATOM 1124 N N . GLU B 1 12 ? -8.703 -0.297 6.293 1 97.94 12 GLU B N 1
ATOM 1125 C CA . GLU B 1 12 ? -7.953 -1.54 6.445 1 97.94 12 GLU B CA 1
ATOM 1126 C C . GLU B 1 12 ? -8.102 -2.432 5.219 1 97.94 12 GLU B C 1
ATOM 1128 O O . GLU B 1 12 ? -7.129 -3.025 4.75 1 97.94 12 GLU B O 1
ATOM 1133 N N . ALA B 1 13 ? -9.328 -2.488 4.734 1 97.19 13 ALA B N 1
ATOM 1134 C CA . ALA B 1 13 ? -9.586 -3.305 3.555 1 97.19 13 ALA B CA 1
ATOM 1135 C C . ALA B 1 13 ? -8.867 -2.752 2.332 1 97.19 13 ALA B C 1
ATOM 1137 O O . ALA B 1 13 ? -8.32 -3.512 1.527 1 97.19 13 ALA B O 1
ATOM 1138 N N . LYS B 1 14 ? -8.883 -1.458 2.195 1 96.31 14 LYS B N 1
ATOM 1139 C CA . LYS B 1 14 ? -8.188 -0.819 1.082 1 96.31 14 LYS B CA 1
ATOM 1140 C C . LYS B 1 14 ? -6.68 -1.059 1.162 1 96.31 14 LYS B C 1
ATOM 1142 O O . LYS B 1 14 ? -6.043 -1.366 0.155 1 96.31 14 LYS B O 1
ATOM 1147 N N . ALA B 1 15 ? -6.109 -0.879 2.346 1 97.81 15 ALA B N 1
ATOM 1148 C CA . ALA B 1 15 ? -4.688 -1.136 2.555 1 97.81 15 ALA B CA 1
ATOM 1149 C C . ALA B 1 15 ? -4.344 -2.594 2.26 1 97.81 15 ALA B C 1
ATOM 1151 O O . ALA B 1 15 ? -3.332 -2.883 1.617 1 97.81 15 ALA B O 1
ATOM 1152 N N . ALA B 1 16 ? -5.203 -3.492 2.707 1 98.25 16 ALA B N 1
ATOM 1153 C CA . ALA B 1 16 ? -4.973 -4.918 2.48 1 98.25 16 ALA B CA 1
ATOM 1154 C C . ALA B 1 16 ? -5 -5.246 0.992 1 98.25 16 ALA B C 1
ATOM 1156 O O . ALA B 1 16 ? -4.246 -6.105 0.526 1 98.25 16 ALA B O 1
ATOM 1157 N N . LYS B 1 17 ? -5.895 -4.641 0.299 1 96.62 17 LYS B N 1
ATOM 1158 C CA . LYS B 1 17 ? -5.961 -4.855 -1.144 1 96.62 17 LYS B CA 1
ATOM 1159 C C . LYS B 1 17 ? -4.668 -4.418 -1.825 1 96.62 17 LYS B C 1
ATOM 1161 O O . LYS B 1 17 ? -4.18 -5.09 -2.734 1 96.62 17 LYS B O 1
ATOM 1166 N N . HIS B 1 18 ? -4.156 -3.324 -1.463 1 95.62 18 HIS B N 1
ATOM 1167 C CA . HIS B 1 18 ? -2.871 -2.881 -1.996 1 95.62 18 HIS B CA 1
ATOM 1168 C C . HIS B 1 18 ? -1.766 -3.879 -1.669 1 95.62 18 HIS B C 1
ATOM 1170 O O . HIS B 1 18 ? -0.924 -4.18 -2.518 1 95.62 18 HIS B O 1
ATOM 1176 N N . LEU B 1 19 ? -1.767 -4.32 -0.45 1 98.12 19 LEU B N 1
ATOM 1177 C CA . LEU B 1 19 ? -0.746 -5.281 -0.044 1 98.12 19 LEU B CA 1
ATOM 1178 C C . LEU B 1 19 ? -0.881 -6.582 -0.827 1 98.12 19 LEU B C 1
ATOM 1180 O O . LEU B 1 19 ? 0.117 -7.246 -1.109 1 98.12 19 LEU B O 1
ATOM 1184 N N . HIS B 1 20 ? -2.139 -6.914 -1.223 1 98.12 20 HIS B N 1
ATOM 1185 C CA . HIS B 1 20 ? -2.357 -8.109 -2.031 1 98.12 20 HIS B CA 1
ATOM 1186 C C . HIS B 1 20 ? -1.57 -8.039 -3.336 1 98.12 20 HIS B C 1
ATOM 1188 O O . HIS B 1 20 ? -0.876 -8.992 -3.695 1 98.12 20 HIS B O 1
ATOM 1194 N N . ASP B 1 21 ? -1.663 -6.98 -4 1 96.69 21 ASP B N 1
ATOM 1195 C CA . ASP B 1 21 ? -0.911 -6.785 -5.234 1 96.69 21 ASP B CA 1
ATOM 1196 C C . ASP B 1 21 ? 0.591 -6.758 -4.965 1 96.69 21 ASP B C 1
ATOM 1198 O O . ASP B 1 21 ? 1.379 -7.293 -5.75 1 96.69 21 ASP B O 1
ATOM 1202 N N . PHE B 1 22 ? 0.961 -6.156 -3.871 1 97.69 22 PHE B N 1
ATOM 1203 C CA . PHE B 1 22 ? 2.361 -6.086 -3.473 1 97.69 22 PHE B CA 1
ATOM 1204 C C . PHE B 1 22 ? 2.93 -7.477 -3.23 1 97.69 22 PHE B C 1
ATOM 1206 O O . PHE B 1 22 ? 4.051 -7.781 -3.648 1 97.69 22 PHE B O 1
ATOM 1213 N N . PHE B 1 23 ? 2.217 -8.305 -2.623 1 98.31 23 PHE B N 1
ATOM 1214 C CA . PHE B 1 23 ? 2.693 -9.656 -2.336 1 98.31 23 PHE B CA 1
ATOM 1215 C C . PHE B 1 23 ? 2.83 -10.469 -3.617 1 98.31 23 PHE B C 1
ATOM 1217 O O . PHE B 1 23 ? 3.721 -11.312 -3.732 1 98.31 23 PHE B O 1
ATOM 1224 N N . THR B 1 24 ? 1.934 -10.242 -4.582 1 98 24 THR B N 1
ATOM 1225 C CA . THR B 1 24 ? 2.109 -10.891 -5.875 1 98 24 THR B CA 1
ATOM 1226 C C . THR B 1 24 ? 3.422 -10.461 -6.523 1 98 24 THR B C 1
ATOM 1228 O O . THR B 1 24 ? 4.164 -11.297 -7.047 1 98 24 THR B O 1
ATOM 1231 N N . TYR B 1 25 ? 3.682 -9.242 -6.453 1 97.19 25 TYR B N 1
ATOM 1232 C CA . TYR B 1 25 ? 4.918 -8.695 -7 1 97.19 25 TYR B CA 1
ATOM 1233 C C . TYR B 1 25 ? 6.133 -9.32 -6.328 1 97.19 25 TYR B C 1
ATOM 1235 O O . TYR B 1 25 ? 7.07 -9.75 -7.004 1 97.19 25 TYR B O 1
ATOM 1243 N N . VAL B 1 26 ? 6.141 -9.367 -5.039 1 97.5 26 VAL B N 1
ATOM 1244 C CA . VAL B 1 26 ? 7.238 -9.945 -4.273 1 97.5 26 VAL B CA 1
ATOM 1245 C C . VAL B 1 26 ? 7.395 -11.422 -4.633 1 97.5 26 VAL B C 1
ATOM 1247 O O . VAL B 1 26 ? 8.516 -11.898 -4.844 1 97.5 26 VAL B O 1
ATOM 1250 N N . ALA B 1 27 ? 6.266 -12.102 -4.688 1 98.25 27 ALA B N 1
ATOM 1251 C CA . ALA B 1 27 ? 6.297 -13.531 -5.008 1 98.25 27 ALA B CA 1
ATOM 1252 C C . ALA B 1 27 ? 6.906 -13.766 -6.387 1 98.25 27 ALA B C 1
ATOM 1254 O O . ALA B 1 27 ? 7.707 -14.688 -6.566 1 98.25 27 ALA B O 1
ATOM 1255 N N . VAL B 1 28 ? 6.555 -12.969 -7.332 1 98 28 VAL B N 1
ATOM 1256 C CA . VAL B 1 28 ? 7.105 -13.086 -8.68 1 98 28 VAL B CA 1
ATOM 1257 C C . VAL B 1 28 ? 8.625 -12.914 -8.633 1 98 28 VAL B C 1
ATOM 1259 O O . VAL B 1 28 ? 9.359 -13.664 -9.281 1 98 28 VAL B O 1
ATOM 1262 N N . ARG B 1 29 ? 9.078 -12.055 -7.867 1 96 29 ARG B N 1
ATOM 1263 C CA . ARG B 1 29 ? 10.516 -11.812 -7.75 1 96 29 ARG B CA 1
ATOM 1264 C C . ARG B 1 29 ? 11.219 -12.984 -7.078 1 96 29 ARG B C 1
ATOM 1266 O O . ARG B 1 29 ? 12.305 -13.383 -7.496 1 96 29 ARG B O 1
ATOM 1273 N N . ILE B 1 30 ? 10.617 -13.438 -6.055 1 97.19 30 ILE B N 1
ATOM 1274 C CA . ILE B 1 30 ? 11.18 -14.578 -5.344 1 97.19 30 ILE B CA 1
ATOM 1275 C C . ILE B 1 30 ? 11.273 -15.781 -6.281 1 97.19 30 ILE B C 1
ATOM 1277 O O . ILE B 1 30 ? 12.32 -16.406 -6.395 1 97.19 30 ILE B O 1
ATOM 1281 N N . VAL B 1 31 ? 10.172 -16.078 -6.973 1 97.81 31 VAL B N 1
ATOM 1282 C CA . VAL B 1 31 ? 10.117 -17.219 -7.879 1 97.81 31 VAL B CA 1
ATOM 1283 C C . VAL B 1 31 ? 11.117 -17.031 -9.008 1 97.81 31 VAL B C 1
ATOM 1285 O O . VAL B 1 31 ? 11.836 -17.969 -9.375 1 97.81 31 VAL B O 1
ATOM 1288 N N . SER B 1 32 ? 11.188 -15.805 -9.547 1 96.94 32 SER B N 1
ATOM 1289 C CA . SER B 1 32 ? 12.133 -15.508 -10.617 1 96.94 32 SER B CA 1
ATOM 1290 C C . SER B 1 32 ? 13.57 -15.766 -10.172 1 96.94 32 SER B C 1
ATOM 1292 O O . SER B 1 32 ? 14.352 -16.375 -10.906 1 96.94 32 SER B O 1
ATOM 1294 N N . ALA B 1 33 ? 13.906 -15.32 -9 1 95.81 33 ALA B N 1
ATOM 1295 C CA . ALA B 1 33 ? 15.258 -15.516 -8.469 1 95.81 33 ALA B CA 1
ATOM 1296 C C . ALA B 1 33 ? 15.57 -17 -8.305 1 95.81 33 ALA B C 1
ATOM 1298 O O . ALA B 1 33 ? 16.688 -17.438 -8.602 1 95.81 33 ALA B O 1
ATOM 1299 N N . GLN B 1 34 ? 14.562 -17.688 -7.777 1 96.25 34 GLN B N 1
ATOM 1300 C CA . GLN B 1 34 ? 14.742 -19.125 -7.602 1 96.25 34 GLN B CA 1
ATOM 1301 C C . GLN B 1 34 ? 14.953 -19.828 -8.938 1 96.25 34 GLN B C 1
ATOM 1303 O O . GLN B 1 34 ? 15.82 -20.703 -9.062 1 96.25 34 GLN B O 1
ATOM 1308 N N . LEU B 1 35 ? 14.258 -19.484 -9.977 1 96.94 35 LEU B N 1
ATOM 1309 C CA . LEU B 1 35 ? 14.297 -20.109 -11.289 1 96.94 35 LEU B CA 1
ATOM 1310 C C . LEU B 1 35 ? 15.617 -19.812 -11.992 1 96.94 35 LEU B C 1
ATOM 1312 O O . LEU B 1 35 ? 16.125 -20.656 -12.75 1 96.94 35 LEU B O 1
ATOM 1316 N N . GLU B 1 36 ? 16.125 -18.625 -11.773 1 94.94 36 GLU B N 1
ATOM 1317 C CA . GLU B 1 36 ? 17.375 -18.234 -12.414 1 94.94 36 GLU B CA 1
ATOM 1318 C C . GLU B 1 36 ? 18.469 -19.266 -12.156 1 94.94 36 GLU B C 1
ATOM 1320 O O . GLU B 1 36 ? 19.266 -19.562 -13.047 1 94.94 36 GLU B O 1
ATOM 1325 N N . SER B 1 37 ? 18.484 -19.812 -11.031 1 93.75 37 SER B N 1
ATOM 1326 C CA . SER B 1 37 ? 19.516 -20.766 -10.648 1 93.75 37 SER B CA 1
ATOM 1327 C C . SER B 1 37 ? 19.062 -22.203 -10.93 1 93.75 37 SER B C 1
ATOM 1329 O O . SER B 1 37 ? 19.828 -23.016 -11.438 1 93.75 37 SER B O 1
ATOM 1331 N N . TYR B 1 38 ? 17.844 -22.531 -10.711 1 94.75 38 TYR B N 1
ATOM 1332 C CA . TYR B 1 38 ? 17.406 -23.906 -10.633 1 94.75 38 TYR B CA 1
ATOM 1333 C C . TYR B 1 38 ? 16.766 -24.344 -11.945 1 94.75 38 TYR B C 1
ATOM 1335 O O . TYR B 1 38 ? 16.734 -25.547 -12.266 1 94.75 38 TYR B O 1
ATOM 1343 N N . ASN B 1 39 ? 16.234 -23.406 -12.688 1 96.44 39 ASN B N 1
ATOM 1344 C CA . ASN B 1 39 ? 15.531 -23.703 -13.93 1 96.44 39 ASN B CA 1
ATOM 1345 C C . ASN B 1 39 ? 15.57 -22.516 -14.891 1 96.44 39 ASN B C 1
ATOM 1347 O O . ASN B 1 39 ? 14.562 -21.828 -15.086 1 96.44 39 ASN B O 1
ATOM 1351 N N . PRO B 1 40 ? 16.719 -22.406 -15.586 1 96.31 40 PRO B N 1
ATOM 1352 C CA . PRO B 1 40 ? 16.922 -21.25 -16.453 1 96.31 40 PRO B CA 1
ATOM 1353 C C . PRO B 1 40 ? 15.883 -21.156 -17.562 1 96.31 40 PRO B C 1
ATOM 1355 O O . PRO B 1 40 ? 15.531 -20.047 -18 1 96.31 40 PRO B O 1
ATOM 1358 N N . GLU B 1 41 ? 15.438 -22.297 -18.047 1 96.25 41 GLU B N 1
ATOM 1359 C CA . GLU B 1 41 ? 14.414 -22.281 -19.094 1 96.25 41 GLU B CA 1
ATOM 1360 C C . GLU B 1 41 ? 13.125 -21.641 -18.578 1 96.25 41 GLU B C 1
ATOM 1362 O O . GLU B 1 41 ? 12.562 -20.75 -19.219 1 96.25 41 GLU B O 1
ATOM 1367 N N . ALA B 1 42 ? 12.68 -22.109 -17.406 1 97 42 ALA B N 1
ATOM 1368 C CA . ALA B 1 42 ? 11.477 -21.547 -16.797 1 97 42 ALA B CA 1
ATOM 1369 C C . ALA B 1 42 ? 11.68 -20.078 -16.438 1 97 42 ALA B C 1
ATOM 1371 O O . ALA B 1 42 ? 10.75 -19.281 -16.547 1 97 42 ALA B O 1
ATOM 1372 N N . TYR B 1 43 ? 12.898 -19.734 -16.062 1 97.44 43 TYR B N 1
ATOM 1373 C CA . TYR B 1 43 ? 13.25 -18.344 -15.766 1 97.44 43 TYR B CA 1
ATOM 1374 C C . TYR B 1 43 ? 13.031 -17.469 -16.984 1 97.44 43 TYR B C 1
ATOM 1376 O O . TYR B 1 43 ? 12.43 -16.391 -16.875 1 97.44 43 TYR B O 1
ATOM 1384 N N . MET B 1 44 ? 13.461 -17.938 -18.094 1 97.44 44 MET B N 1
ATOM 1385 C CA . MET B 1 44 ? 13.336 -17.156 -19.328 1 97.44 44 MET B CA 1
ATOM 1386 C C . MET B 1 44 ? 11.875 -17.016 -19.75 1 97.44 44 MET B C 1
ATOM 1388 O O . MET B 1 44 ? 11.461 -15.961 -20.219 1 97.44 44 MET B O 1
ATOM 1392 N N . GLU B 1 45 ? 11.109 -18.078 -19.562 1 97.38 45 GLU B N 1
ATOM 1393 C CA . GLU B 1 45 ? 9.688 -18.031 -19.891 1 97.38 45 GLU B CA 1
ATOM 1394 C C . GLU B 1 45 ? 8.961 -17 -19.031 1 97.38 45 GLU B C 1
ATOM 1396 O O . GLU B 1 45 ? 8.125 -16.25 -19.531 1 97.38 45 GLU B O 1
ATOM 1401 N N . LEU B 1 46 ? 9.305 -17 -17.766 1 97.81 46 LEU B N 1
ATOM 1402 C CA . LEU B 1 46 ? 8.688 -16.031 -16.875 1 97.81 46 LEU B CA 1
ATOM 1403 C C . LEU B 1 46 ? 9.117 -14.609 -17.234 1 97.81 46 LEU B C 1
ATOM 1405 O O . LEU B 1 46 ? 8.289 -13.695 -17.25 1 97.81 46 LEU B O 1
ATOM 1409 N N . ARG B 1 47 ? 10.328 -14.438 -17.594 1 97.19 47 ARG B N 1
ATOM 1410 C CA . ARG B 1 47 ? 10.859 -13.125 -17.953 1 97.19 47 ARG B CA 1
ATOM 1411 C C . ARG B 1 47 ? 10.188 -12.602 -19.219 1 97.19 47 ARG B C 1
ATOM 1413 O O . ARG B 1 47 ? 9.82 -11.422 -19.281 1 97.19 47 ARG B O 1
ATOM 1420 N N . GLU B 1 48 ? 10.062 -13.43 -20.172 1 97.44 48 GLU B N 1
ATOM 1421 C CA . GLU B 1 48 ? 9.398 -13.039 -21.406 1 97.44 48 GLU B CA 1
ATOM 1422 C C . GLU B 1 48 ? 7.949 -12.633 -21.156 1 97.44 48 GLU B C 1
ATOM 1424 O O . GLU B 1 48 ? 7.453 -11.68 -21.75 1 97.44 48 GLU B O 1
ATOM 1429 N N . PHE B 1 49 ? 7.332 -13.359 -20.297 1 98.25 49 PHE B N 1
ATOM 1430 C CA . PHE B 1 49 ? 5.953 -13.031 -19.953 1 98.25 49 PHE B CA 1
ATOM 1431 C C . PHE B 1 49 ? 5.875 -11.68 -19.25 1 98.25 49 PHE B C 1
ATOM 1433 O O . PHE B 1 49 ? 4.961 -10.891 -19.516 1 98.25 49 PHE B O 1
ATOM 1440 N N . LEU B 1 50 ? 6.785 -11.406 -18.391 1 97.5 50 LEU B N 1
ATOM 1441 C CA . LEU B 1 50 ? 6.832 -10.164 -17.625 1 97.5 50 LEU B CA 1
ATOM 1442 C C . LEU B 1 50 ? 7.082 -8.977 -18.547 1 97.5 50 LEU B C 1
ATOM 1444 O O . LEU B 1 50 ? 6.723 -7.844 -18.203 1 97.5 50 LEU B O 1
ATOM 1448 N N . ASP B 1 51 ? 7.668 -9.188 -19.656 1 96.38 51 ASP B N 1
ATOM 1449 C CA . ASP B 1 51 ? 7.973 -8.133 -20.625 1 96.38 51 ASP B CA 1
ATOM 1450 C C . ASP B 1 51 ? 6.703 -7.59 -21.266 1 96.38 51 ASP B C 1
ATOM 1452 O O . ASP B 1 51 ? 6.656 -6.43 -21.688 1 96.38 51 ASP B O 1
ATOM 1456 N N . THR B 1 52 ? 5.68 -8.359 -21.297 1 95.88 52 THR B N 1
ATOM 1457 C CA . THR B 1 52 ? 4.5 -7.957 -22.062 1 95.88 52 THR B CA 1
ATOM 1458 C C . THR B 1 52 ? 3.271 -7.895 -21.156 1 95.88 52 THR B C 1
ATOM 1460 O O . THR B 1 52 ? 2.176 -7.555 -21.609 1 95.88 52 THR B O 1
ATOM 1463 N N . ASN B 1 53 ? 3.467 -8.32 -19.906 1 96.94 53 ASN B N 1
ATOM 1464 C CA . ASN B 1 53 ? 2.355 -8.32 -18.953 1 96.94 53 ASN B CA 1
ATOM 1465 C C . ASN B 1 53 ? 2.748 -7.668 -17.625 1 96.94 53 ASN B C 1
ATOM 1467 O O . ASN B 1 53 ? 3.668 -8.133 -16.953 1 96.94 53 ASN B O 1
ATOM 1471 N N . SER B 1 54 ? 2.01 -6.695 -17.234 1 95.88 54 SER B N 1
ATOM 1472 C CA . SER B 1 54 ? 2.295 -5.98 -15.992 1 95.88 54 SER B CA 1
ATOM 1473 C C . SER B 1 54 ? 1.812 -6.766 -14.773 1 95.88 54 SER B C 1
ATOM 1475 O O . SER B 1 54 ? 0.734 -7.363 -14.805 1 95.88 54 SER B O 1
ATOM 1477 N N . VAL B 1 55 ? 2.564 -6.582 -13.703 1 95.88 55 VAL B N 1
ATOM 1478 C CA . VAL B 1 55 ? 2.203 -7.266 -12.469 1 95.88 55 VAL B CA 1
ATOM 1479 C C . VAL B 1 55 ? 1.385 -6.332 -11.578 1 95.88 55 VAL B C 1
ATOM 1481 O O . VAL B 1 55 ? 0.954 -6.723 -10.492 1 95.88 55 VAL B O 1
ATOM 1484 N N . SER B 1 56 ? 1 -5.148 -11.984 1 94.12 56 SER B N 1
ATOM 1485 C CA . SER B 1 56 ? 0.292 -4.152 -11.195 1 94.12 56 SER B CA 1
ATOM 1486 C C . SER B 1 56 ? -1.035 -4.695 -10.68 1 94.12 56 SER B C 1
ATOM 1488 O O . SER B 1 56 ? -1.466 -4.352 -9.578 1 94.12 56 SER B O 1
ATOM 1490 N N . ASP B 1 57 ? -1.672 -5.418 -11.508 1 95.69 57 ASP B N 1
ATOM 1491 C CA . ASP B 1 57 ? -2.818 -6.227 -11.109 1 95.69 57 ASP B CA 1
ATOM 1492 C C . ASP B 1 57 ? -2.434 -7.699 -10.969 1 95.69 57 ASP B C 1
ATOM 1494 O O . ASP B 1 57 ? -2.43 -8.438 -11.961 1 95.69 57 ASP B O 1
ATOM 1498 N N . GLY B 1 58 ? -2.162 -8.008 -9.742 1 97.12 58 GLY B N 1
ATOM 1499 C CA . GLY B 1 58 ? -1.571 -9.305 -9.477 1 97.12 58 GLY B CA 1
ATOM 1500 C C . GLY B 1 58 ? -2.463 -10.461 -9.891 1 97.12 58 GLY B C 1
ATOM 1501 O O . GLY B 1 58 ? -1.986 -11.445 -10.461 1 97.12 58 GLY B O 1
ATOM 1502 N N . ASP B 1 59 ? -3.729 -10.367 -9.625 1 97.56 59 ASP B N 1
ATOM 1503 C CA . ASP B 1 59 ? -4.641 -11.461 -9.953 1 97.56 59 ASP B CA 1
ATOM 1504 C C . ASP B 1 59 ? -4.789 -11.609 -11.469 1 97.56 59 ASP B C 1
ATOM 1506 O O . ASP B 1 59 ? -4.809 -12.734 -11.984 1 97.56 59 ASP B O 1
ATOM 1510 N N . LYS B 1 60 ? -4.938 -10.5 -12.164 1 97.5 60 LYS B N 1
ATOM 1511 C CA . LYS B 1 60 ? -5 -10.555 -13.625 1 97.5 60 LYS B CA 1
ATOM 1512 C C . LYS B 1 60 ? -3.723 -11.148 -14.203 1 97.5 60 LYS B C 1
ATOM 1514 O O . LYS B 1 60 ? -3.771 -11.938 -15.148 1 97.5 60 LYS B O 1
ATOM 1519 N N . PHE B 1 61 ? -2.611 -10.688 -13.672 1 98.44 61 PHE B N 1
ATOM 1520 C CA . PHE B 1 61 ? -1.318 -11.211 -14.102 1 98.44 61 PHE B CA 1
ATOM 1521 C C . PHE B 1 61 ? -1.293 -12.734 -14.008 1 98.44 61 PHE B C 1
ATOM 1523 O O . PHE B 1 61 ? -0.977 -13.414 -14.984 1 98.44 61 PHE B O 1
ATOM 1530 N N . CYS B 1 62 ? -1.653 -13.305 -12.859 1 98.38 62 CYS B N 1
ATOM 1531 C CA . CYS B 1 62 ? -1.613 -14.742 -12.633 1 98.38 62 CYS B CA 1
ATOM 1532 C C . CYS B 1 62 ? -2.631 -15.461 -13.508 1 98.38 62 CYS B C 1
ATOM 1534 O O . CYS B 1 62 ? -2.336 -16.516 -14.07 1 98.38 62 CYS B O 1
ATOM 1536 N N . ALA B 1 63 ? -3.791 -14.859 -13.602 1 98.19 63 ALA B N 1
ATOM 1537 C CA . ALA B 1 63 ? -4.828 -15.461 -14.43 1 98.19 63 ALA B CA 1
ATOM 1538 C C . ALA B 1 63 ? -4.359 -15.609 -15.875 1 98.19 63 ALA B C 1
ATOM 1540 O O . ALA B 1 63 ? -4.57 -16.656 -16.5 1 98.19 63 ALA B O 1
ATOM 1541 N N . THR B 1 64 ? -3.766 -14.57 -16.406 1 98.19 64 THR B N 1
ATOM 1542 C CA . THR B 1 64 ? -3.266 -14.586 -17.781 1 98.19 64 THR B CA 1
ATOM 1543 C C . THR B 1 64 ? -2.123 -15.586 -17.922 1 98.19 64 THR B C 1
ATOM 1545 O O . THR B 1 64 ? -2.062 -16.328 -18.906 1 98.19 64 THR B O 1
ATOM 1548 N N . LEU B 1 65 ? -1.249 -15.609 -16.922 1 98.56 65 LEU B N 1
ATOM 1549 C CA . LEU B 1 65 ? -0.118 -16.531 -16.922 1 98.56 65 LEU B CA 1
ATOM 1550 C C . LEU B 1 65 ? -0.596 -17.984 -16.969 1 98.56 65 LEU B C 1
ATOM 1552 O O . LEU B 1 65 ? -0.078 -18.781 -17.75 1 98.56 65 LEU B O 1
ATOM 1556 N N . MET B 1 66 ? -1.594 -18.297 -16.266 1 97.75 66 MET B N 1
ATOM 1557 C CA . MET B 1 66 ? -2.113 -19.656 -16.156 1 97.75 66 MET B CA 1
ATOM 1558 C C . MET B 1 66 ? -2.619 -20.172 -17.5 1 97.75 66 MET B C 1
ATOM 1560 O O . MET B 1 66 ? -2.598 -21.375 -17.766 1 97.75 66 MET B O 1
ATOM 1564 N N . ARG B 1 67 ? -3.014 -19.312 -18.312 1 96.69 67 ARG B N 1
ATOM 1565 C CA . ARG B 1 67 ? -3.725 -19.672 -19.531 1 96.69 67 ARG B CA 1
ATOM 1566 C C . ARG B 1 67 ? -2.779 -19.703 -20.734 1 96.69 67 ARG B C 1
ATOM 1568 O O . ARG B 1 67 ? -3.166 -20.125 -21.828 1 96.69 67 ARG B O 1
ATOM 1575 N N . ARG B 1 68 ? -1.598 -19.312 -20.547 1 96.62 68 ARG B N 1
ATOM 1576 C CA . ARG B 1 68 ? -0.656 -19.203 -21.656 1 96.62 68 ARG B CA 1
ATOM 1577 C C . ARG B 1 68 ? -0.212 -20.578 -22.125 1 96.62 68 ARG B C 1
ATOM 1579 O O . ARG B 1 68 ? -0.086 -20.828 -23.328 1 96.62 68 ARG B O 1
ATOM 1586 N N . SER B 1 69 ? 0.14 -21.516 -21.266 1 95.81 69 SER B N 1
ATOM 1587 C CA . SER B 1 69 ? 0.533 -22.891 -21.516 1 95.81 69 SER B CA 1
ATOM 1588 C C . SER B 1 69 ? 0.58 -23.703 -20.234 1 95.81 69 SER B C 1
ATOM 1590 O O . SER B 1 69 ? 0.461 -23.141 -19.141 1 95.81 69 SER B O 1
ATOM 1592 N N . SER B 1 70 ? 0.816 -24.984 -20.328 1 94.88 70 SER B N 1
ATOM 1593 C CA . SER B 1 70 ? 0.887 -25.844 -19.141 1 94.88 70 SER B CA 1
ATOM 1594 C C . SER B 1 70 ? 2.084 -25.484 -18.281 1 94.88 70 SER B C 1
ATOM 1596 O O . SER B 1 70 ? 1.994 -25.516 -17.047 1 94.88 70 SER B O 1
ATOM 1598 N N . ARG B 1 71 ? 3.141 -25.141 -18.859 1 95.56 71 ARG B N 1
ATOM 1599 C CA . ARG B 1 71 ? 4.332 -24.75 -18.109 1 95.56 71 ARG B CA 1
ATOM 1600 C C . ARG B 1 71 ? 4.098 -23.438 -17.375 1 95.56 71 ARG B C 1
ATOM 1602 O O . ARG B 1 71 ? 4.516 -23.281 -16.219 1 95.56 71 ARG B O 1
ATOM 1609 N N . HIS B 1 72 ? 3.422 -22.562 -18.062 1 97.56 72 HIS B N 1
ATOM 1610 C CA . HIS B 1 72 ? 3.094 -21.281 -17.438 1 97.56 72 HIS B CA 1
ATOM 1611 C C . HIS B 1 72 ? 2.1 -21.453 -16.297 1 97.56 72 HIS B C 1
ATOM 1613 O O . HIS B 1 72 ? 2.154 -20.719 -15.305 1 97.56 72 HIS B O 1
ATOM 1619 N N . MET B 1 73 ? 1.2 -22.391 -16.469 1 97.31 73 MET B N 1
ATOM 1620 C CA . MET B 1 73 ? 0.27 -22.688 -15.391 1 97.31 73 MET B CA 1
ATOM 1621 C C . MET B 1 73 ? 1.02 -23.109 -14.125 1 97.31 73 MET B C 1
ATOM 1623 O O . MET B 1 73 ? 0.703 -22.641 -13.031 1 97.31 73 MET B O 1
ATOM 1627 N N . ASN B 1 74 ? 2.014 -23.891 -14.289 1 97.06 74 ASN B N 1
ATOM 1628 C CA . ASN B 1 74 ? 2.82 -24.328 -13.156 1 97.06 74 ASN B CA 1
ATOM 1629 C C . ASN B 1 74 ? 3.557 -23.172 -12.508 1 97.06 74 ASN B C 1
ATOM 1631 O O . ASN B 1 74 ? 3.711 -23.125 -11.281 1 97.06 74 ASN B O 1
ATOM 1635 N N . LEU B 1 75 ? 4.043 -22.281 -13.312 1 98.31 75 LEU B N 1
ATOM 1636 C CA . LEU B 1 75 ? 4.695 -21.094 -12.797 1 98.31 75 LEU B CA 1
ATOM 1637 C C . LEU B 1 75 ? 3.717 -20.25 -11.992 1 98.31 75 LEU B C 1
ATOM 1639 O O . LEU B 1 75 ? 4.062 -19.734 -10.922 1 98.31 75 LEU B O 1
ATOM 1643 N N . ALA B 1 76 ? 2.492 -20.031 -12.516 1 98.69 76 ALA B N 1
ATOM 1644 C CA . ALA B 1 76 ? 1.466 -19.266 -11.812 1 98.69 76 ALA B CA 1
ATOM 1645 C C . ALA B 1 76 ? 1.138 -19.906 -10.461 1 98.69 76 ALA B C 1
ATOM 1647 O O . ALA B 1 76 ? 1.001 -19.203 -9.461 1 98.69 76 ALA B O 1
ATOM 1648 N N . LEU B 1 77 ? 1.045 -21.219 -10.445 1 98.19 77 LEU B N 1
ATOM 1649 C CA . LEU B 1 77 ? 0.744 -21.922 -9.211 1 98.19 77 LEU B CA 1
ATOM 1650 C C . LEU B 1 77 ? 1.853 -21.719 -8.18 1 98.19 77 LEU B C 1
ATOM 1652 O O . LEU B 1 77 ? 1.579 -21.562 -6.992 1 98.19 77 LEU B O 1
ATOM 1656 N N . ARG B 1 78 ? 3.062 -21.766 -8.703 1 98.5 78 ARG B N 1
ATOM 1657 C CA . ARG B 1 78 ? 4.191 -21.516 -7.816 1 98.5 78 ARG B CA 1
ATOM 1658 C C . ARG B 1 78 ? 4.152 -20.109 -7.246 1 98.5 78 ARG B C 1
ATOM 1660 O O . ARG B 1 78 ? 4.422 -19.906 -6.059 1 98.5 78 ARG B O 1
ATOM 1667 N N . ILE B 1 79 ? 3.832 -19.141 -8.016 1 98.56 79 ILE B N 1
ATOM 1668 C CA . ILE B 1 79 ? 3.729 -17.75 -7.57 1 98.56 79 ILE B CA 1
ATOM 1669 C C . ILE B 1 79 ? 2.633 -17.625 -6.512 1 98.56 79 ILE B C 1
ATOM 1671 O O . ILE B 1 79 ? 2.832 -17 -5.477 1 98.56 79 ILE B O 1
ATOM 1675 N N . LEU B 1 80 ? 1.481 -18.266 -6.727 1 98.62 80 LEU B N 1
ATOM 1676 C CA . LEU B 1 80 ? 0.379 -18.234 -5.773 1 98.62 80 LEU B CA 1
ATOM 1677 C C . LEU B 1 80 ? 0.787 -18.844 -4.445 1 98.62 80 LEU B C 1
ATOM 1679 O O . LEU B 1 80 ? 0.466 -18.312 -3.379 1 98.62 80 LEU B O 1
ATOM 1683 N N . GLU B 1 81 ? 1.492 -19.906 -4.492 1 98.5 81 GLU B N 1
ATOM 1684 C CA . GLU B 1 81 ? 1.961 -20.594 -3.289 1 98.5 81 GLU B CA 1
ATOM 1685 C C . GLU B 1 81 ? 2.951 -19.734 -2.516 1 98.5 81 GLU B C 1
ATOM 1687 O O . GLU B 1 81 ? 2.844 -19.594 -1.297 1 98.5 81 GLU B O 1
ATOM 1692 N N . VAL B 1 82 ? 3.896 -19.219 -3.244 1 98.5 82 VAL B N 1
ATOM 1693 C CA . VAL B 1 82 ? 4.934 -18.406 -2.619 1 98.5 82 VAL B CA 1
ATOM 1694 C C . VAL B 1 82 ? 4.316 -17.125 -2.053 1 98.5 82 VAL B C 1
ATOM 1696 O O . VAL B 1 82 ? 4.703 -16.672 -0.973 1 98.5 82 VAL B O 1
ATOM 1699 N N . ARG B 1 83 ? 3.373 -16.578 -2.789 1 98.62 83 ARG B N 1
ATOM 1700 C CA . ARG B 1 83 ? 2.66 -15.391 -2.316 1 98.62 83 ARG B CA 1
ATOM 1701 C C . ARG B 1 83 ? 2.01 -15.648 -0.962 1 98.62 83 ARG B C 1
ATOM 1703 O O . ARG B 1 83 ? 2.146 -14.844 -0.039 1 98.62 83 ARG B O 1
ATOM 1710 N N . SER B 1 84 ? 1.299 -16.734 -0.864 1 98.56 84 SER B N 1
ATOM 1711 C CA . SER B 1 84 ? 0.626 -17.094 0.378 1 98.56 84 SER B CA 1
ATOM 1712 C C . SER B 1 84 ? 1.632 -17.344 1.496 1 98.56 84 SER B C 1
ATOM 1714 O O . SER B 1 84 ? 1.467 -16.859 2.611 1 98.56 84 SER B O 1
ATOM 1716 N N . ALA B 1 85 ? 2.674 -18.094 1.218 1 98.56 85 ALA B N 1
ATOM 1717 C CA . ALA B 1 85 ? 3.688 -18.438 2.215 1 98.56 85 ALA B CA 1
ATOM 1718 C C . ALA B 1 85 ? 4.418 -17.188 2.695 1 98.56 85 ALA B C 1
ATOM 1720 O O . ALA B 1 85 ? 4.672 -17.031 3.893 1 98.56 85 ALA B O 1
ATOM 1721 N N . TYR B 1 86 ? 4.758 -16.391 1.712 1 98.38 86 TYR B N 1
ATOM 1722 C CA . TYR B 1 86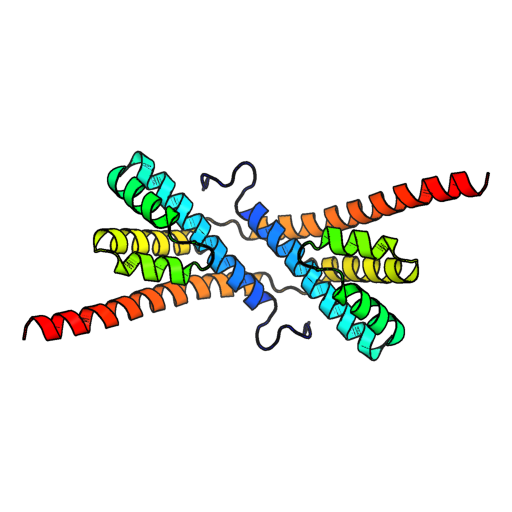 ? 5.48 -15.188 2.082 1 98.38 86 TYR B CA 1
ATOM 1723 C C . TYR B 1 86 ? 4.629 -14.289 2.973 1 98.38 86 TYR B C 1
ATOM 1725 O O . TYR B 1 86 ? 5.09 -13.82 4.016 1 98.38 86 TYR B O 1
ATOM 1733 N N . CYS B 1 87 ? 3.4 -14.031 2.541 1 98.62 87 CYS B N 1
ATOM 1734 C CA . CYS B 1 87 ? 2.463 -13.18 3.268 1 98.62 87 CYS B CA 1
ATOM 1735 C C . CYS B 1 87 ? 2.248 -13.695 4.688 1 98.62 87 CYS B C 1
ATOM 1737 O O . CYS B 1 87 ? 2.25 -12.914 5.641 1 98.62 87 CYS B O 1
ATOM 1739 N N . LYS B 1 88 ? 2.17 -14.977 4.898 1 98.56 88 LYS B N 1
ATOM 1740 C CA . LYS B 1 88 ? 1.71 -15.562 6.156 1 98.56 88 LYS B CA 1
ATOM 1741 C C . LYS B 1 88 ? 2.889 -15.914 7.059 1 98.56 88 LYS B C 1
ATOM 1743 O O . LYS B 1 88 ? 2.771 -15.867 8.289 1 98.56 88 LYS B O 1
ATOM 1748 N N . ASN B 1 89 ? 4.031 -16.156 6.434 1 98.12 89 ASN B N 1
ATOM 1749 C CA . ASN B 1 89 ? 5.082 -16.75 7.25 1 98.12 89 ASN B CA 1
ATOM 1750 C C . ASN B 1 89 ? 6.355 -15.914 7.23 1 98.12 89 ASN B C 1
ATOM 1752 O O . ASN B 1 89 ? 7.129 -15.93 8.188 1 98.12 89 ASN B O 1
ATOM 1756 N N . ASP B 1 90 ? 6.605 -15.25 6.148 1 97.5 90 ASP B N 1
ATOM 1757 C CA . ASP B 1 90 ? 7.926 -14.648 6 1 97.5 90 ASP B CA 1
ATOM 1758 C C . ASP B 1 90 ? 7.859 -13.133 6.156 1 97.5 90 ASP B C 1
ATOM 1760 O O . ASP B 1 90 ? 8.82 -12.508 6.621 1 97.5 90 ASP B O 1
ATOM 1764 N N . PHE B 1 91 ? 6.805 -12.492 5.684 1 98.12 91 PHE B N 1
ATOM 1765 C CA . PHE B 1 91 ? 6.668 -11.047 5.781 1 98.12 91 PHE B CA 1
ATOM 1766 C C . PHE B 1 91 ? 6.617 -10.609 7.242 1 98.12 91 PHE B C 1
ATOM 1768 O O . PHE B 1 91 ? 5.859 -11.164 8.039 1 98.12 91 PHE B O 1
ATOM 1775 N N . GLU B 1 92 ? 7.395 -9.625 7.551 1 98.31 92 GLU B N 1
ATOM 1776 C CA . GLU B 1 92 ? 7.484 -9.164 8.93 1 98.31 92 GLU B CA 1
ATOM 1777 C C . GLU B 1 92 ? 6.488 -8.031 9.203 1 98.31 92 GLU B C 1
ATOM 1779 O O . GLU B 1 92 ? 6.867 -6.859 9.234 1 98.31 92 GLU B O 1
ATOM 1784 N N . TRP B 1 93 ? 5.305 -8.367 9.602 1 98.69 93 TRP B N 1
ATOM 1785 C CA . TRP B 1 93 ? 4.176 -7.457 9.797 1 98.69 93 TRP B CA 1
ATOM 1786 C C . TRP B 1 93 ? 4.469 -6.453 10.906 1 98.69 93 TRP B C 1
ATOM 1788 O O . TRP B 1 93 ? 4.168 -5.266 10.766 1 98.69 93 T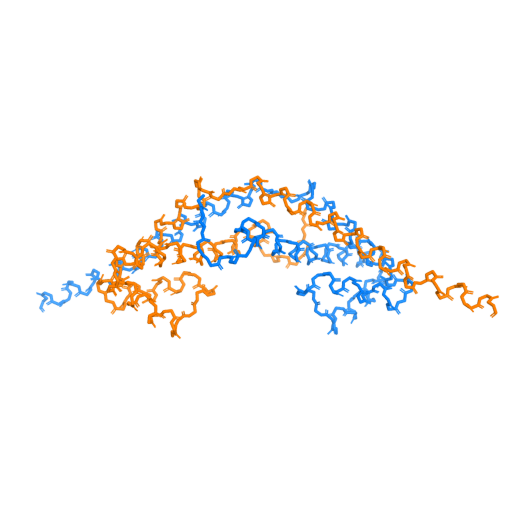RP B O 1
ATOM 1798 N N . ASP B 1 94 ? 5.02 -6.961 11.938 1 98.38 94 ASP B N 1
ATOM 1799 C CA . ASP B 1 94 ? 5.34 -6.066 13.039 1 98.38 94 ASP B CA 1
ATOM 1800 C C . ASP B 1 94 ? 6.391 -5.039 12.633 1 98.38 94 ASP B C 1
ATOM 1802 O O . ASP B 1 94 ? 6.355 -3.891 13.086 1 98.38 94 ASP B O 1
ATOM 1806 N N . ASN B 1 95 ? 7.293 -5.488 11.852 1 98.38 95 ASN B N 1
ATOM 1807 C CA . ASN B 1 95 ? 8.305 -4.555 11.375 1 98.38 95 ASN B CA 1
ATOM 1808 C C . ASN B 1 95 ? 7.695 -3.5 10.445 1 98.38 95 ASN B C 1
ATOM 1810 O O . ASN B 1 95 ? 8.07 -2.328 10.508 1 98.38 95 ASN B O 1
ATOM 1814 N N . MET B 1 96 ? 6.805 -3.838 9.594 1 98.62 96 MET B N 1
ATOM 1815 C CA . MET B 1 96 ? 6.113 -2.877 8.734 1 98.62 96 MET B CA 1
ATOM 1816 C C . MET B 1 96 ? 5.387 -1.828 9.57 1 98.62 96 MET B C 1
ATOM 1818 O O . MET B 1 96 ? 5.469 -0.633 9.281 1 98.62 96 MET B O 1
ATOM 1822 N N . LYS B 1 97 ? 4.676 -2.312 10.578 1 98.81 97 LYS B N 1
ATOM 1823 C CA . LYS B 1 97 ? 3.961 -1.407 11.477 1 98.81 97 LYS B CA 1
ATOM 1824 C C . LYS B 1 97 ? 4.918 -0.429 12.148 1 98.81 97 LYS B C 1
ATOM 1826 O O . LYS B 1 97 ? 4.668 0.777 12.18 1 98.81 97 LYS B O 1
ATOM 1831 N N . ARG B 1 98 ? 5.957 -0.965 12.656 1 98.69 98 ARG B N 1
ATOM 1832 C CA . ARG B 1 98 ? 6.969 -0.139 13.305 1 98.69 98 ARG B CA 1
ATOM 1833 C C . ARG B 1 98 ? 7.512 0.916 12.352 1 98.69 98 ARG B C 1
ATOM 1835 O O . ARG B 1 98 ? 7.664 2.082 12.719 1 98.69 98 ARG B O 1
ATOM 1842 N N . LEU B 1 99 ? 7.809 0.502 11.18 1 98.62 99 LEU B N 1
ATOM 1843 C CA . LEU B 1 99 ? 8.352 1.416 10.172 1 98.62 99 LEU B CA 1
ATOM 1844 C C . LEU B 1 99 ? 7.312 2.463 9.781 1 98.62 99 LEU B C 1
ATOM 1846 O O . LEU B 1 99 ? 7.656 3.619 9.531 1 98.62 99 LEU B O 1
ATOM 1850 N N . ALA B 1 100 ? 6.051 2.09 9.727 1 98.75 100 ALA B N 1
ATOM 1851 C CA . ALA B 1 100 ? 4.988 3.051 9.43 1 98.75 100 ALA B CA 1
ATOM 1852 C C . ALA B 1 100 ? 4.91 4.125 10.508 1 98.75 100 ALA B C 1
ATOM 1854 O O . ALA B 1 100 ? 4.777 5.312 10.203 1 98.75 100 ALA B O 1
ATOM 1855 N N . PHE B 1 101 ? 5.012 3.707 11.766 1 98.81 101 PHE B N 1
ATOM 1856 C CA . PHE B 1 101 ? 5.031 4.645 12.883 1 98.81 101 PHE B CA 1
ATOM 1857 C C . PHE B 1 101 ? 6.215 5.598 12.773 1 98.81 101 PHE B C 1
ATOM 1859 O O . PHE B 1 101 ? 6.055 6.812 12.906 1 98.81 101 PHE B O 1
ATOM 1866 N N . LYS B 1 102 ? 7.312 5.023 12.562 1 98.69 102 LYS B N 1
ATOM 1867 C CA . LYS B 1 102 ? 8.531 5.824 12.422 1 98.69 102 LYS B CA 1
ATOM 1868 C C . LYS B 1 102 ? 8.398 6.82 11.266 1 98.69 102 LYS B C 1
ATOM 1870 O O . LYS B 1 102 ? 8.836 7.965 11.383 1 98.69 102 LYS B O 1
ATOM 1875 N N . ASN B 1 103 ? 7.863 6.355 10.156 1 98.44 103 ASN B N 1
ATOM 1876 C CA . ASN B 1 103 ? 7.73 7.199 8.977 1 98.44 103 ASN B CA 1
ATOM 1877 C C . ASN B 1 103 ? 6.867 8.43 9.258 1 98.44 103 ASN B C 1
ATOM 1879 O O . ASN B 1 103 ? 7.199 9.539 8.828 1 98.44 103 ASN B O 1
ATOM 1883 N N . VAL B 1 104 ? 5.746 8.195 9.938 1 98.31 104 VAL B N 1
ATOM 1884 C CA . VAL B 1 104 ? 4.879 9.336 10.211 1 98.31 104 VAL B CA 1
ATOM 1885 C C . VAL B 1 104 ? 5.59 10.305 11.156 1 98.31 104 VAL B C 1
ATOM 1887 O O . VAL B 1 104 ? 5.539 11.523 10.961 1 98.31 104 VAL B O 1
ATOM 1890 N N . ASP B 1 105 ? 6.297 9.812 12.141 1 98.25 105 ASP B N 1
ATOM 1891 C CA . ASP B 1 105 ? 7.043 10.648 13.07 1 98.25 105 ASP B CA 1
ATOM 1892 C C . ASP B 1 105 ? 8.148 11.414 12.352 1 98.25 105 ASP B C 1
ATOM 1894 O O . ASP B 1 105 ? 8.273 12.633 12.508 1 98.25 105 ASP B O 1
ATOM 1898 N N . ASP B 1 106 ? 8.945 10.688 11.617 1 98.44 106 ASP B N 1
ATOM 1899 C CA . ASP B 1 106 ? 10.07 11.305 10.914 1 98.44 106 ASP B CA 1
ATOM 1900 C C . ASP B 1 106 ? 9.586 12.352 9.914 1 98.44 106 ASP B C 1
ATOM 1902 O O . ASP B 1 106 ? 10.18 13.43 9.805 1 98.44 106 ASP B O 1
ATOM 1906 N N . SER B 1 107 ? 8.602 12.008 9.203 1 98.31 107 SER B N 1
ATOM 1907 C CA . SER B 1 107 ? 8.07 12.922 8.195 1 98.31 107 SER B CA 1
ATOM 1908 C C . SER B 1 107 ? 7.512 14.188 8.836 1 98.31 107 SER B C 1
ATOM 1910 O O . SER B 1 107 ? 7.777 15.297 8.367 1 98.31 107 SER B O 1
ATOM 1912 N N . ASN B 1 108 ? 6.707 13.984 9.922 1 97.81 108 ASN B N 1
ATOM 1913 C CA . ASN B 1 108 ? 6.176 15.141 10.633 1 97.81 108 ASN B CA 1
ATOM 1914 C C . ASN B 1 108 ? 7.293 16.062 11.102 1 97.81 108 ASN B C 1
ATOM 1916 O O . ASN B 1 108 ? 7.211 17.281 10.93 1 97.81 108 ASN B O 1
ATOM 1920 N N . THR B 1 109 ? 8.312 15.523 11.648 1 97.94 109 THR B N 1
ATOM 1921 C CA . THR B 1 109 ? 9.453 16.297 12.148 1 97.94 109 THR B CA 1
ATOM 1922 C C . THR B 1 109 ? 10.172 17 11 1 97.94 109 THR B C 1
ATOM 1924 O O . THR B 1 109 ? 10.477 18.188 11.094 1 97.94 109 THR B O 1
ATOM 1927 N N . ARG B 1 110 ? 10.406 16.312 9.961 1 98 110 ARG B N 1
ATOM 1928 C CA . ARG B 1 110 ? 11.125 16.859 8.82 1 98 110 ARG B CA 1
ATOM 1929 C C . ARG B 1 110 ? 10.359 18.016 8.188 1 98 110 ARG B C 1
ATOM 1931 O O . ARG B 1 110 ? 10.922 19.078 7.922 1 98 110 ARG B O 1
ATOM 1938 N N . LEU B 1 111 ? 9.094 17.828 7.934 1 97.81 111 LEU B N 1
ATOM 1939 C CA . LEU B 1 111 ? 8.266 18.844 7.293 1 97.81 111 LEU B CA 1
ATOM 1940 C C . LEU B 1 111 ? 8.211 20.109 8.133 1 97.81 111 LEU B C 1
ATOM 1942 O O . LEU B 1 111 ? 8.352 21.219 7.605 1 97.81 111 LEU B O 1
ATOM 1946 N N . MET B 1 112 ? 8.039 19.844 9.43 1 95.25 112 MET B N 1
ATOM 1947 C CA . MET B 1 112 ? 7.98 21 10.32 1 95.25 112 MET B CA 1
ATOM 1948 C C . MET B 1 112 ? 9.336 21.703 10.398 1 95.25 112 MET B C 1
ATOM 1950 O O . MET B 1 112 ? 9.406 22.938 10.383 1 95.25 112 MET B O 1
ATOM 1954 N N . ARG B 1 113 ? 10.391 20.953 10.461 1 96.31 113 ARG B N 1
ATOM 1955 C CA . ARG B 1 113 ? 11.734 21.516 10.508 1 96.31 113 ARG B CA 1
ATOM 1956 C C . ARG B 1 113 ? 12.039 22.328 9.25 1 96.31 113 ARG B C 1
ATOM 1958 O O . ARG B 1 113 ? 12.531 23.453 9.328 1 96.31 113 ARG B O 1
ATOM 1965 N N . GLU B 1 114 ? 11.742 21.828 8.133 1 96.25 114 GLU B N 1
ATOM 1966 C CA . GLU B 1 114 ? 11.977 22.516 6.863 1 96.25 114 GLU B CA 1
ATOM 1967 C C . GLU B 1 114 ? 11.164 23.797 6.762 1 96.25 114 GLU B C 1
ATOM 1969 O O . GLU B 1 114 ? 11.664 24.828 6.305 1 96.25 114 GLU B O 1
ATOM 1974 N N . TYR B 1 115 ? 10 23.719 7.191 1 95.38 115 TYR B N 1
ATOM 1975 C CA . TYR B 1 115 ? 9.148 24.906 7.164 1 95.38 115 TYR B CA 1
ATOM 1976 C C . TYR B 1 115 ? 9.719 26 8.047 1 95.38 115 TYR B C 1
ATOM 1978 O O . TYR B 1 115 ? 9.812 27.156 7.629 1 95.38 115 TYR B O 1
ATOM 1986 N N . VAL B 1 116 ? 10.102 25.672 9.273 1 93 116 VAL B N 1
ATOM 1987 C CA . VAL B 1 116 ? 10.617 26.625 10.242 1 93 116 VAL B CA 1
ATOM 1988 C C . VAL B 1 116 ? 11.93 27.234 9.727 1 93 116 VAL B C 1
ATOM 1990 O O . VAL B 1 116 ? 12.141 28.438 9.828 1 93 116 VAL B O 1
ATOM 1993 N N . LEU B 1 117 ? 12.711 26.406 9.133 1 93.25 117 LEU B N 1
ATOM 1994 C CA . LEU B 1 117 ? 13.977 26.891 8.602 1 93.25 117 LEU B CA 1
ATOM 1995 C C . LEU B 1 117 ? 13.758 27.875 7.461 1 93.25 117 LEU B C 1
ATOM 1997 O O . LEU B 1 117 ? 14.508 28.844 7.316 1 93.25 117 LEU B O 1
ATOM 2001 N N . GLU B 1 118 ? 12.789 27.688 6.707 1 91.81 118 GLU B N 1
ATOM 2002 C CA . GLU B 1 118 ? 12.477 28.531 5.559 1 91.81 118 GLU B CA 1
ATOM 2003 C C . GLU B 1 118 ? 11.852 29.844 6 1 91.81 118 GLU B C 1
ATOM 2005 O O . GLU B 1 118 ? 12.016 30.875 5.336 1 91.81 118 GLU B O 1
ATOM 2010 N N . THR B 1 119 ? 11.156 29.828 7.074 1 88 119 THR B N 1
ATOM 2011 C CA . THR B 1 119 ? 10.398 31 7.465 1 88 119 THR B CA 1
ATOM 2012 C C . THR B 1 119 ? 11.133 31.781 8.555 1 88 119 THR B C 1
ATOM 2014 O O . THR B 1 119 ? 10.82 32.938 8.812 1 88 119 THR B O 1
ATOM 2017 N N . SER B 1 120 ? 11.984 31.125 9.359 1 82.25 120 SER B N 1
ATOM 2018 C CA . SER B 1 120 ? 12.797 31.844 10.336 1 82.25 120 SER B CA 1
ATOM 2019 C C . SER B 1 120 ? 13.82 32.75 9.641 1 82.25 120 SER B C 1
ATOM 2021 O O . SER B 1 120 ? 14.156 33.812 10.148 1 82.25 120 SER B O 1
ATOM 2023 N N . HIS B 1 121 ? 14.562 32.281 8.719 1 65.06 121 HIS B N 1
ATOM 2024 C CA . HIS B 1 121 ? 15.508 33.188 8.055 1 65.06 121 HIS B CA 1
ATOM 2025 C C . HIS B 1 121 ? 14.797 34.344 7.375 1 65.06 121 HIS B C 1
ATOM 2027 O O . HIS B 1 121 ? 15.383 35.406 7.18 1 65.06 121 HIS B O 1
ATOM 2033 N N . VAL B 1 122 ? 13.609 34.156 6.977 1 56.03 122 VAL B N 1
ATOM 2034 C CA . VAL B 1 122 ? 12.867 35.25 6.371 1 56.03 122 VAL B CA 1
ATOM 2035 C C . VAL B 1 122 ? 12.555 36.312 7.426 1 56.03 122 VAL B C 1
ATOM 2037 O O . VAL B 1 122 ? 12.625 37.531 7.148 1 56.03 122 VAL B O 1
ATOM 2040 N N . GLU B 1 123 ? 12.195 35.969 8.602 1 55.19 123 GLU B N 1
ATOM 2041 C CA . GLU B 1 123 ? 11.914 36.969 9.617 1 55.19 123 GLU B CA 1
ATOM 2042 C C . GLU B 1 123 ? 13.18 37.719 10.047 1 55.19 123 GLU B C 1
ATOM 2044 O O . GLU B 1 123 ? 13.133 38.875 10.414 1 55.19 123 GLU B O 1
ATOM 2049 N N . THR B 1 124 ? 14.266 37.062 10.078 1 54.62 124 THR B N 1
ATOM 2050 C CA . THR B 1 124 ? 15.445 37.812 10.461 1 54.62 124 THR B CA 1
ATOM 2051 C C . THR B 1 124 ? 15.82 38.812 9.375 1 54.62 124 THR B C 1
ATOM 2053 O O . THR B 1 124 ? 16.312 39.906 9.672 1 54.62 124 THR B O 1
ATOM 2056 N N . ASP B 1 125 ? 15.609 38.438 8.195 1 51.41 125 ASP B N 1
ATOM 2057 C CA . ASP B 1 125 ? 16.031 39.406 7.188 1 51.41 125 ASP B CA 1
ATOM 2058 C C . ASP B 1 125 ? 15.016 40.562 7.07 1 51.41 125 ASP B C 1
ATOM 2060 O O . ASP B 1 125 ? 15.344 41.625 6.57 1 51.41 125 ASP B O 1
ATOM 2064 N N . SER B 1 126 ? 13.789 40.312 7.305 1 50.72 126 SER B N 1
ATOM 2065 C CA . SER B 1 126 ? 12.836 41.406 7.113 1 50.72 126 SER B CA 1
ATOM 2066 C C . SER B 1 126 ? 12.922 42.406 8.25 1 50.72 126 SER B C 1
ATOM 2068 O O . SER B 1 126 ? 12.297 43.469 8.195 1 50.72 126 SER B O 1
ATOM 2070 N N . ASP B 1 127 ? 13.25 42.094 9.438 1 48.69 127 ASP B N 1
ATOM 2071 C CA . ASP B 1 127 ? 13.383 43.062 10.516 1 48.69 127 ASP B CA 1
ATOM 2072 C C . ASP B 1 127 ? 14.664 43.875 10.359 1 48.69 127 ASP B C 1
ATOM 2074 O O . ASP B 1 127 ? 14.922 44.781 11.148 1 48.69 127 ASP B O 1
ATOM 2078 N N . LYS B 1 128 ? 15.555 43.438 9.375 1 47 128 LYS B N 1
ATOM 2079 C CA . LYS B 1 128 ? 16.578 44.438 9.133 1 47 128 LYS B CA 1
ATOM 2080 C C . LYS B 1 128 ? 16.078 45.469 8.133 1 47 128 LYS B C 1
ATOM 2082 O O . LYS B 1 128 ? 15.367 45.156 7.184 1 47 128 LYS B O 1
#

InterPro d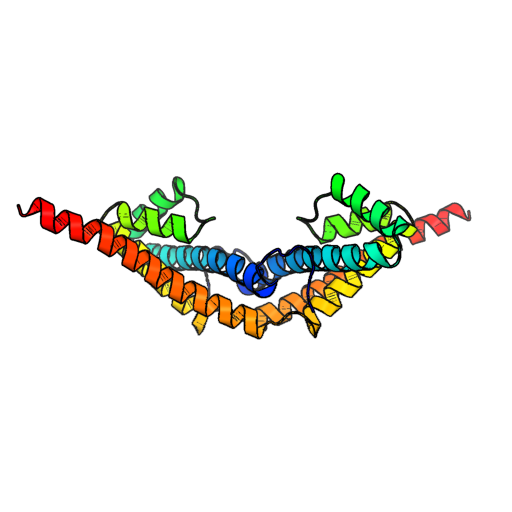omains:
  IPR003435 Chaperonin-like RbcX [PF02341] (14-118)
  IPR003435 Chaperonin-like RbcX [PTHR33791] (1-127)

Radius of gyration: 22.94 Å; Cα contacts (8 Å, |Δi|>4): 242; chains: 2; bounding box: 39×81×46 Å

pLDDT: mean 91.91, std 13.77, range [45.62, 98.81]

Organism: NCBI:txid1240361